Protein AF-A0A1V3H5I0-F1 (afdb_monomer_lite)

Secondary structure (DSSP, 8-state):
--TTTHHHHHHHHHS----HHHHHHHHT--HHHHHHHHHHHT------TTS-HHHHHHHHHHHHHHHHHHHHHHH-S-SSPPHHHHHHHHHHHHHTT----S---HHHHHHHHHHHHHHHHHHHHHHHHTT-SSS-HHHHHHHHHHHHHHHHHHSSSEEEEEEEEEETTTEEEEEEEEEETT-HHHHHHHHHTT-EETTT-

Sequence (201 aa):
MEATNAPFVANFINSDVETSGQRDWIKKMPAETYAKLFSVLLHYHDLEFWGNDVEAAKDNLNQVAAMTKLLEWIRGESQPVSDNAKKKFENVMQRVGEEIEMELPEEVKWQRYAENIDKILMFWEKAYDNLINEKLEEDFLRDKNKIIICLGALVKQWVPYKKMIYLPAYQEVVEYEVAHVNDNSKINDLKNKRFQKIIGG

Structure (mmCIF, N/CA/C/O backbone):
data_AF-A0A1V3H5I0-F1
#
_entry.id   AF-A0A1V3H5I0-F1
#
loop_
_atom_site.group_PDB
_atom_site.id
_atom_site.type_symbol
_atom_site.label_atom_id
_atom_site.label_alt_id
_atom_site.label_comp_id
_atom_site.label_asym_id
_atom_site.label_entity_id
_atom_site.label_seq_id
_atom_site.pdbx_PDB_ins_code
_atom_site.Cartn_x
_atom_site.Cartn_y
_atom_site.Cartn_z
_atom_site.occupancy
_atom_site.B_iso_or_equiv
_atom_site.auth_seq_id
_atom_site.auth_comp_id
_atom_site.auth_asym_id
_atom_site.auth_atom_id
_atom_site.pdbx_PDB_model_num
ATOM 1 N N . MET A 1 1 ? -6.681 -1.202 -23.086 1.00 42.84 1 MET A N 1
ATOM 2 C CA . MET A 1 1 ? -5.830 -0.003 -23.273 1.00 42.84 1 MET A CA 1
ATOM 3 C C . MET A 1 1 ? -4.961 0.289 -22.052 1.00 42.84 1 MET A C 1
ATOM 5 O O . MET A 1 1 ? -3.892 0.845 -22.244 1.00 42.84 1 MET A O 1
ATOM 9 N N . GLU A 1 2 ? -5.363 -0.080 -20.829 1.00 45.25 2 GLU A N 1
ATOM 10 C CA . GLU A 1 2 ? -4.598 0.244 -19.609 1.00 45.25 2 GLU A CA 1
ATOM 11 C C . GLU A 1 2 ? -3.360 -0.642 -19.380 1.00 45.25 2 GLU A C 1
ATOM 13 O O . GLU A 1 2 ? -2.307 -0.120 -19.021 1.00 45.25 2 GLU A O 1
ATOM 18 N N . ALA A 1 3 ? -3.429 -1.942 -19.703 1.00 49.91 3 ALA A N 1
ATOM 19 C CA . ALA A 1 3 ? -2.303 -2.879 -19.556 1.00 49.91 3 ALA A CA 1
ATOM 20 C C . ALA A 1 3 ? -1.045 -2.484 -20.360 1.00 49.91 3 ALA A C 1
ATOM 22 O O . ALA A 1 3 ? 0.079 -2.744 -19.935 1.00 49.91 3 ALA A O 1
ATOM 23 N N . THR A 1 4 ? -1.213 -1.804 -21.499 1.00 57.19 4 THR A N 1
ATOM 24 C CA . THR A 1 4 ? -0.099 -1.307 -22.319 1.00 57.19 4 THR A CA 1
ATOM 25 C C . THR A 1 4 ? 0.563 -0.053 -21.749 1.00 57.19 4 THR A C 1
ATOM 27 O O . THR A 1 4 ? 1.670 0.263 -22.163 1.00 57.19 4 THR A O 1
ATOM 30 N N . ASN A 1 5 ? -0.071 0.662 -20.811 1.00 73.81 5 ASN A N 1
ATOM 31 C CA . ASN A 1 5 ? 0.431 1.937 -20.286 1.00 73.81 5 ASN A CA 1
ATOM 32 C C . ASN A 1 5 ? 1.239 1.791 -18.990 1.00 73.81 5 ASN A C 1
ATOM 34 O O . ASN A 1 5 ? 2.031 2.679 -18.670 1.00 73.81 5 ASN A O 1
ATOM 38 N N . ALA A 1 6 ? 1.065 0.696 -18.249 1.00 79.69 6 ALA A N 1
ATOM 39 C CA . ALA A 1 6 ? 1.716 0.499 -16.957 1.00 79.69 6 ALA A CA 1
ATOM 40 C C . ALA A 1 6 ? 3.260 0.528 -17.023 1.00 79.69 6 ALA A C 1
ATOM 42 O O . ALA A 1 6 ? 3.852 1.266 -16.228 1.00 79.69 6 ALA A O 1
ATOM 43 N N . PRO A 1 7 ? 3.932 -0.108 -18.009 1.00 81.75 7 PRO A N 1
ATOM 44 C CA . PRO A 1 7 ? 5.384 0.016 -18.168 1.00 81.75 7 PRO A CA 1
ATOM 45 C C . PRO A 1 7 ? 5.834 1.449 -18.491 1.00 81.75 7 PRO A C 1
ATOM 47 O O . PRO A 1 7 ? 6.832 1.928 -17.954 1.00 81.75 7 PRO A O 1
ATOM 50 N N . PHE A 1 8 ? 5.078 2.187 -19.316 1.00 81.75 8 PHE A N 1
ATOM 51 C CA . PHE A 1 8 ? 5.386 3.588 -19.632 1.00 81.75 8 PHE A CA 1
ATOM 52 C C . PHE A 1 8 ? 5.267 4.496 -18.405 1.00 81.75 8 PHE A C 1
ATOM 54 O O . PHE A 1 8 ? 6.147 5.323 -18.165 1.00 81.75 8 PHE A O 1
ATOM 61 N N . VAL A 1 9 ? 4.209 4.330 -17.606 1.00 83.81 9 VAL A N 1
ATOM 62 C CA . VAL A 1 9 ? 4.012 5.087 -16.361 1.00 83.81 9 VAL A CA 1
ATOM 63 C C . VAL A 1 9 ? 5.093 4.739 -15.340 1.00 83.81 9 VAL A C 1
ATOM 65 O O . VAL A 1 9 ? 5.647 5.642 -14.710 1.00 83.81 9 VAL A O 1
ATOM 68 N N . ALA A 1 10 ? 5.446 3.458 -15.215 1.00 84.94 10 ALA A N 1
ATOM 69 C CA . ALA A 1 10 ? 6.528 3.017 -14.346 1.00 84.94 10 ALA A CA 1
ATOM 70 C C . ALA A 1 10 ? 7.865 3.652 -14.752 1.00 84.94 10 ALA A C 1
ATOM 72 O O . ALA A 1 10 ? 8.544 4.247 -13.917 1.00 84.94 10 ALA A O 1
ATOM 73 N N . ASN A 1 11 ? 8.206 3.615 -16.042 1.00 84.56 11 ASN A N 1
ATOM 74 C CA . ASN A 1 11 ? 9.411 4.248 -16.573 1.00 84.56 11 ASN A CA 1
ATOM 75 C C . ASN A 1 11 ? 9.412 5.767 -16.356 1.00 84.56 11 ASN A C 1
ATOM 77 O O . ASN A 1 11 ? 10.440 6.318 -15.973 1.00 84.56 11 ASN A O 1
ATOM 81 N N . PHE A 1 12 ? 8.271 6.444 -16.519 1.00 84.25 12 PHE A N 1
ATOM 82 C CA . PHE A 1 12 ? 8.146 7.875 -16.233 1.00 84.25 12 PHE A CA 1
ATOM 83 C C . PHE A 1 12 ? 8.426 8.196 -14.757 1.00 84.25 12 PHE A C 1
ATOM 85 O O . PHE A 1 12 ? 9.265 9.046 -14.463 1.00 84.25 12 PHE A O 1
ATOM 92 N N . ILE A 1 13 ? 7.789 7.485 -13.821 1.00 84.56 13 ILE A N 1
ATOM 93 C CA . ILE A 1 13 ? 7.998 7.671 -12.373 1.00 84.56 13 ILE A CA 1
ATOM 94 C C . ILE A 1 13 ? 9.442 7.336 -11.975 1.00 84.56 13 ILE A C 1
ATOM 96 O O . ILE A 1 13 ? 10.035 8.001 -11.118 1.00 84.56 13 ILE A O 1
ATOM 100 N N . ASN A 1 14 ? 10.014 6.300 -12.591 1.00 85.06 14 ASN A N 1
ATOM 101 C CA . ASN A 1 14 ? 11.354 5.833 -12.274 1.00 85.06 14 ASN A CA 1
ATOM 102 C C . ASN A 1 14 ? 12.455 6.691 -12.887 1.00 85.06 14 ASN A C 1
ATOM 104 O O . ASN A 1 14 ? 13.524 6.760 -12.281 1.00 85.06 14 ASN A O 1
ATOM 108 N N . SER A 1 15 ? 12.205 7.341 -14.023 1.00 79.44 15 SER A N 1
ATOM 109 C CA . SER A 1 15 ? 13.192 8.169 -14.705 1.00 79.44 15 SER A CA 1
ATOM 110 C C . SER A 1 15 ? 13.700 9.298 -13.803 1.00 79.44 15 SER A C 1
ATOM 112 O O . SER A 1 15 ? 12.933 10.007 -13.143 1.00 79.44 15 SER A O 1
ATOM 114 N N . ASP A 1 16 ? 15.020 9.471 -13.762 1.00 60.59 16 ASP A N 1
ATOM 115 C CA . ASP A 1 16 ? 15.659 10.609 -13.104 1.00 60.59 16 ASP A CA 1
ATOM 116 C C . ASP A 1 16 ? 15.579 11.839 -14.008 1.00 60.59 16 ASP A C 1
ATOM 118 O O . ASP A 1 16 ? 16.578 12.383 -14.471 1.00 60.59 16 ASP A O 1
ATOM 122 N N . VAL A 1 17 ? 14.355 12.300 -14.273 1.00 52.97 17 VAL A N 1
ATOM 123 C CA . VAL A 1 17 ? 14.161 13.649 -14.798 1.00 52.97 17 VAL A CA 1
ATOM 124 C C . VAL A 1 17 ? 14.464 14.610 -13.647 1.00 52.97 17 VAL A C 1
ATOM 126 O O . VAL A 1 17 ? 13.594 14.996 -12.867 1.00 52.97 17 VAL A O 1
ATOM 129 N N . GLU A 1 18 ? 15.744 14.961 -13.522 1.00 45.22 18 GLU A N 1
ATOM 130 C CA . GLU A 1 18 ? 16.345 15.904 -12.568 1.00 45.22 18 GLU A CA 1
ATOM 131 C C . GLU A 1 18 ? 15.805 17.345 -12.654 1.00 45.22 18 GLU A C 1
ATOM 133 O O . GLU A 1 18 ? 16.363 18.264 -12.058 1.00 45.22 18 GLU A O 1
ATOM 138 N N . THR A 1 19 ? 14.691 17.608 -13.337 1.00 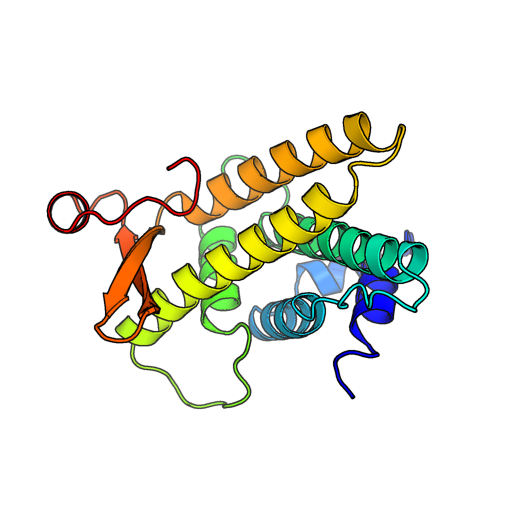46.00 19 THR A N 1
ATOM 139 C CA . THR A 1 19 ? 14.047 18.917 -13.217 1.00 46.00 19 THR A CA 1
ATOM 140 C C . THR A 1 19 ? 13.197 18.934 -11.953 1.00 46.00 19 THR A C 1
ATOM 142 O O . THR A 1 19 ? 12.063 18.457 -11.941 1.00 46.00 19 THR A O 1
ATOM 145 N N . SER A 1 20 ? 13.758 19.500 -10.884 1.00 55.69 20 SER A N 1
ATOM 146 C CA . SER A 1 20 ? 13.132 19.786 -9.581 1.00 55.69 20 SER A CA 1
ATOM 147 C C . SER A 1 20 ? 11.667 20.248 -9.667 1.00 55.69 20 SER A C 1
ATOM 149 O O . SER A 1 20 ? 10.837 19.832 -8.861 1.00 55.69 20 SER A O 1
ATOM 151 N N . GLY A 1 21 ? 11.312 21.010 -10.706 1.00 54.59 21 GLY A N 1
ATOM 152 C CA . GLY A 1 21 ? 9.942 21.454 -10.960 1.00 54.59 21 GLY A CA 1
ATOM 153 C C . GLY A 1 21 ? 8.938 20.329 -11.233 1.00 54.59 21 GLY A C 1
ATOM 154 O O . GLY A 1 21 ? 7.790 20.459 -10.821 1.00 54.59 21 GLY A O 1
ATOM 155 N N . GLN A 1 22 ? 9.346 19.219 -11.869 1.00 54.00 22 GLN A N 1
ATOM 156 C CA . GLN A 1 22 ? 8.467 18.086 -12.187 1.00 54.00 22 GLN A CA 1
ATOM 157 C C . GLN A 1 22 ? 8.279 17.096 -11.020 1.00 54.00 22 GLN A C 1
ATOM 159 O O . GLN A 1 22 ? 7.235 16.463 -10.915 1.00 54.00 22 GLN A O 1
ATOM 164 N N . ARG A 1 23 ? 9.232 16.971 -10.090 1.00 59.66 23 ARG A N 1
ATOM 165 C CA . ARG A 1 23 ? 9.021 16.139 -8.887 1.00 59.66 23 ARG A CA 1
ATOM 166 C C . ARG A 1 23 ? 8.133 16.832 -7.852 1.00 59.66 23 ARG A C 1
ATOM 168 O O . ARG A 1 23 ? 7.318 16.175 -7.203 1.00 59.66 23 ARG A O 1
ATOM 175 N N . ASP A 1 24 ? 8.245 18.152 -7.721 1.00 65.88 24 ASP A N 1
ATOM 176 C CA . ASP A 1 24 ? 7.542 18.895 -6.671 1.00 65.88 24 ASP A CA 1
ATOM 177 C C . ASP A 1 24 ? 6.023 18.951 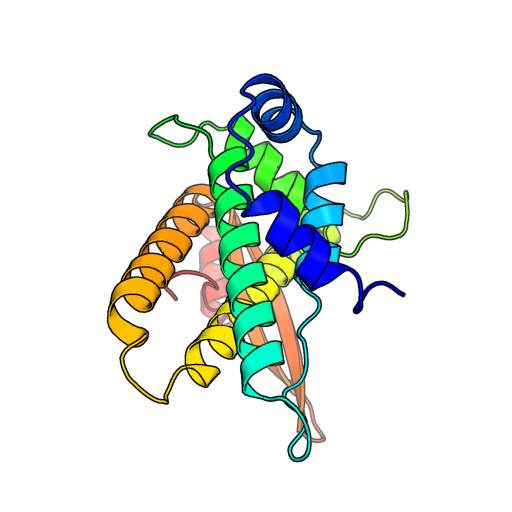-6.865 1.00 65.88 24 ASP A C 1
ATOM 179 O O . ASP A 1 24 ? 5.282 18.931 -5.877 1.00 65.88 24 ASP A O 1
ATOM 183 N N . TRP A 1 25 ? 5.529 18.985 -8.108 1.00 66.88 25 TRP A N 1
ATOM 184 C CA . TRP A 1 25 ? 4.082 18.935 -8.345 1.00 66.88 25 TRP A CA 1
ATOM 185 C C . TRP A 1 25 ? 3.510 17.533 -8.104 1.00 66.88 25 TRP A C 1
ATOM 187 O O . TRP A 1 25 ? 2.417 17.427 -7.550 1.00 66.88 25 TRP A O 1
ATOM 197 N N . ILE A 1 26 ? 4.258 16.464 -8.416 1.00 67.06 26 ILE A N 1
ATOM 198 C CA . ILE A 1 26 ? 3.819 15.081 -8.168 1.00 67.06 26 ILE A CA 1
ATOM 199 C C . ILE A 1 26 ? 3.695 14.820 -6.661 1.00 67.06 26 ILE A C 1
ATOM 201 O O . ILE A 1 26 ? 2.662 14.335 -6.197 1.00 67.06 26 ILE A O 1
ATOM 205 N N . LYS A 1 27 ? 4.677 15.241 -5.850 1.00 69.12 27 LYS A N 1
ATOM 206 C CA . LYS A 1 27 ? 4.588 15.169 -4.374 1.00 69.12 27 LYS A CA 1
ATOM 207 C C . LYS A 1 27 ? 3.327 15.870 -3.830 1.00 69.12 27 LYS A C 1
ATOM 209 O O . LYS A 1 27 ? 2.705 15.397 -2.874 1.00 69.12 27 LYS A O 1
ATOM 214 N N . LYS A 1 28 ? 2.901 16.960 -4.478 1.00 78.25 28 LYS A N 1
ATOM 215 C CA . LYS A 1 28 ? 1.719 17.766 -4.119 1.00 78.25 28 LYS A CA 1
ATOM 216 C C . LYS A 1 28 ? 0.406 17.290 -4.750 1.00 78.25 28 LYS A C 1
ATOM 218 O O . LYS A 1 28 ? -0.629 17.887 -4.469 1.00 78.25 28 LYS A O 1
ATOM 223 N N . MET A 1 29 ? 0.416 16.225 -5.555 1.00 82.88 29 MET A N 1
ATOM 224 C CA . MET A 1 29 ? -0.806 15.706 -6.170 1.00 82.88 29 MET A CA 1
ATOM 225 C C . MET A 1 29 ? -1.852 15.301 -5.123 1.00 82.88 29 MET A C 1
ATOM 227 O O . MET A 1 29 ? -1.484 14.815 -4.041 1.00 82.88 29 MET A O 1
ATOM 231 N N . PRO A 1 30 ? -3.144 15.450 -5.456 1.00 86.88 30 PRO A N 1
ATOM 232 C CA . PRO A 1 30 ? -4.234 14.994 -4.611 1.00 86.88 30 PRO A CA 1
ATOM 233 C C . PRO A 1 30 ? -4.303 13.455 -4.597 1.00 86.88 30 PRO A C 1
ATOM 235 O O . PRO A 1 30 ? -3.689 12.778 -5.428 1.00 86.88 30 PRO A O 1
ATOM 238 N N . ALA A 1 31 ? -5.010 12.887 -3.620 1.00 87.06 31 ALA A N 1
ATOM 239 C CA . ALA A 1 31 ? -5.053 11.438 -3.404 1.00 87.06 31 ALA A CA 1
ATOM 240 C C . ALA A 1 31 ? -5.663 10.681 -4.599 1.00 87.06 31 ALA A C 1
ATOM 242 O O . ALA A 1 31 ? -5.232 9.585 -4.932 1.00 87.06 31 ALA A O 1
ATOM 243 N N . GLU A 1 32 ? -6.607 11.300 -5.295 1.00 86.94 32 GLU A N 1
ATOM 244 C CA . GLU A 1 32 ? -7.267 10.795 -6.496 1.00 86.94 32 GLU A CA 1
ATOM 245 C C . GLU A 1 32 ? -6.253 10.514 -7.614 1.00 86.94 32 GLU A C 1
ATOM 247 O O . GLU A 1 32 ? -6.324 9.484 -8.282 1.00 86.94 32 GLU A O 1
ATOM 252 N N . THR A 1 33 ? -5.262 11.391 -7.799 1.00 87.44 33 THR A N 1
ATOM 253 C CA . THR A 1 33 ? -4.232 11.192 -8.827 1.00 87.44 33 THR A CA 1
ATOM 254 C C . THR A 1 33 ? -3.296 10.046 -8.460 1.00 87.44 33 THR A C 1
ATOM 256 O O . THR A 1 33 ? -2.989 9.215 -9.311 1.00 87.44 33 THR A O 1
ATOM 259 N N . TYR A 1 34 ? -2.889 9.950 -7.192 1.00 89.62 34 TYR A N 1
ATOM 260 C CA . TYR A 1 34 ? -2.114 8.802 -6.714 1.00 89.62 34 TYR A CA 1
ATOM 261 C C . TYR A 1 34 ? -2.895 7.495 -6.879 1.00 89.62 34 TYR A C 1
ATOM 263 O O . TYR A 1 34 ? -2.325 6.509 -7.334 1.00 89.62 34 TYR A O 1
ATOM 271 N N . ALA A 1 35 ? -4.194 7.489 -6.570 1.00 89.94 35 ALA A N 1
ATOM 272 C CA . ALA A 1 35 ? -5.034 6.305 -6.699 1.00 89.94 35 ALA A CA 1
ATOM 273 C C . ALA A 1 35 ? -5.113 5.817 -8.152 1.00 89.94 35 ALA A C 1
ATOM 275 O O . ALA A 1 35 ? -4.974 4.622 -8.409 1.00 89.94 35 ALA A O 1
ATOM 276 N N . LYS A 1 36 ? -5.236 6.738 -9.117 1.00 88.12 36 LYS A N 1
ATOM 277 C CA . LYS A 1 36 ? -5.174 6.414 -10.552 1.00 88.12 36 LYS A CA 1
ATOM 278 C C . LYS A 1 36 ? -3.820 5.830 -10.952 1.00 88.12 36 LYS A C 1
ATOM 280 O O . LYS A 1 36 ? -3.784 4.826 -11.653 1.00 88.12 36 LYS A O 1
ATOM 285 N N . LEU A 1 37 ? -2.714 6.404 -10.468 1.00 89.56 37 LEU A N 1
ATOM 286 C CA . LEU A 1 37 ? -1.375 5.865 -10.730 1.00 89.56 37 LEU A CA 1
ATOM 287 C C . LEU A 1 37 ? -1.217 4.445 -10.171 1.00 89.56 37 LEU A C 1
ATOM 289 O O . LEU A 1 37 ? -0.758 3.570 -10.895 1.00 89.56 37 LEU A O 1
ATOM 293 N N . PHE A 1 38 ? -1.649 4.188 -8.933 1.00 90.31 38 PHE A N 1
ATOM 294 C CA . PHE A 1 38 ? -1.647 2.834 -8.367 1.00 90.31 38 PHE A CA 1
ATOM 295 C C . PHE A 1 38 ? -2.543 1.873 -9.150 1.00 90.31 38 PHE A C 1
ATOM 297 O O . PHE A 1 38 ? -2.144 0.740 -9.380 1.00 90.31 38 PHE A O 1
ATOM 304 N N . SER A 1 39 ? -3.714 2.321 -9.606 1.00 89.50 39 SER A N 1
ATOM 305 C CA . SER A 1 39 ? -4.627 1.491 -10.408 1.00 89.50 39 SER A CA 1
ATOM 306 C C . SER A 1 39 ? -3.968 1.043 -11.713 1.00 89.50 39 SER A C 1
ATOM 308 O O . SER A 1 39 ? -4.040 -0.126 -12.077 1.00 89.50 39 SER A O 1
ATOM 310 N N . VAL A 1 40 ? -3.253 1.953 -12.381 1.00 87.50 40 VAL A N 1
ATOM 311 C CA . VAL A 1 40 ? -2.481 1.627 -13.585 1.00 87.50 40 VAL A CA 1
ATOM 312 C C . VAL A 1 40 ? -1.315 0.691 -13.254 1.00 87.50 40 VAL A C 1
ATOM 314 O O . VAL A 1 40 ? -1.151 -0.317 -13.926 1.00 87.50 40 VAL A O 1
ATOM 317 N N . LEU A 1 41 ? -0.538 0.977 -12.204 1.00 88.25 41 LEU A N 1
ATOM 318 C CA . LEU A 1 41 ? 0.644 0.187 -11.819 1.00 88.25 41 LEU A CA 1
ATOM 319 C C . LEU A 1 41 ? 0.327 -1.202 -11.238 1.00 88.25 41 LEU A C 1
ATOM 321 O O . LEU A 1 41 ? 1.230 -2.020 -11.120 1.00 88.25 41 LEU A O 1
ATOM 325 N N . LEU A 1 42 ? -0.922 -1.471 -10.849 1.00 86.94 42 LEU A N 1
ATOM 326 C CA . LEU A 1 42 ? -1.366 -2.784 -10.360 1.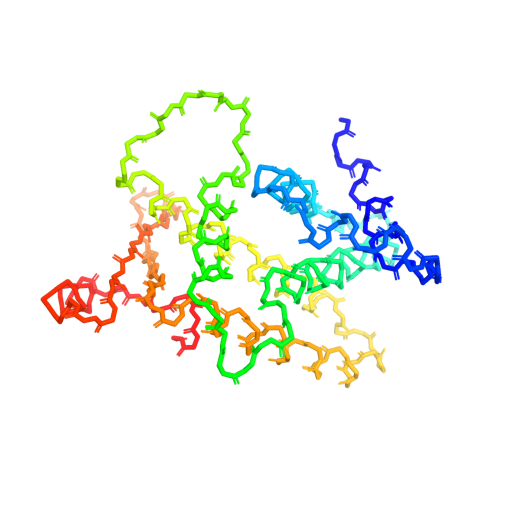00 86.94 42 LEU A CA 1
ATOM 327 C C . LEU A 1 42 ? -1.779 -3.746 -11.486 1.00 86.94 42 LEU A C 1
ATOM 329 O O . LEU A 1 42 ? -2.307 -4.825 -11.215 1.00 86.94 42 LEU A O 1
ATOM 333 N N . HIS A 1 43 ? -1.532 -3.388 -12.745 1.00 82.62 43 HIS A N 1
ATOM 334 C CA . HIS A 1 43 ? -1.744 -4.272 -13.885 1.00 82.62 43 HIS A CA 1
ATOM 335 C C . HIS A 1 43 ? -0.554 -5.213 -14.063 1.00 82.62 43 HIS A C 1
ATOM 337 O O . HIS A 1 43 ? 0.458 -4.844 -14.647 1.00 82.62 43 HIS A O 1
ATOM 343 N N . TYR A 1 44 ? -0.686 -6.440 -13.560 1.00 72.56 44 TYR A N 1
ATOM 344 C CA . TYR A 1 44 ? 0.367 -7.444 -13.673 1.00 72.56 44 TYR A CA 1
ATOM 345 C C . TYR A 1 44 ? 0.510 -7.933 -15.118 1.00 72.56 44 TYR A C 1
ATOM 347 O O . TYR A 1 44 ? -0.478 -8.346 -15.728 1.00 72.56 44 TYR A O 1
ATOM 355 N N . HIS A 1 45 ? 1.732 -7.937 -15.652 1.00 69.50 45 HIS A N 1
ATOM 356 C CA . HIS A 1 45 ? 2.022 -8.540 -16.954 1.00 69.50 45 HIS A CA 1
ATOM 357 C C . HIS A 1 45 ? 2.273 -10.027 -16.769 1.00 69.50 45 HIS A C 1
ATOM 359 O O . HIS A 1 45 ? 3.270 -10.418 -16.158 1.00 69.50 45 HIS A O 1
ATOM 365 N N . ASP A 1 46 ? 1.348 -10.849 -17.261 1.00 68.56 46 ASP A N 1
ATOM 366 C CA . ASP A 1 46 ? 1.483 -12.298 -17.188 1.00 68.56 46 ASP A CA 1
ATOM 367 C C . ASP A 1 46 ? 2.696 -12.778 -17.991 1.00 68.56 46 ASP A C 1
ATOM 369 O O . ASP A 1 46 ? 2.941 -12.353 -19.121 1.00 68.56 46 ASP A O 1
ATOM 373 N N . LEU A 1 47 ? 3.458 -13.675 -17.369 1.00 61.62 47 LEU A N 1
ATOM 374 C CA . LEU A 1 47 ? 4.566 -14.375 -18.002 1.00 61.62 47 LEU A CA 1
ATOM 375 C C . LEU A 1 47 ? 3.965 -15.546 -18.785 1.00 61.62 47 LEU A C 1
ATOM 377 O O . LEU A 1 47 ? 3.710 -16.618 -18.232 1.00 61.62 47 LEU A O 1
ATOM 381 N N . GLU A 1 48 ? 3.589 -15.306 -20.039 1.00 55.47 48 GLU A N 1
ATOM 382 C CA . GLU A 1 48 ? 3.094 -16.376 -20.900 1.00 55.47 48 GLU A CA 1
ATOM 383 C C . GLU A 1 48 ? 4.218 -17.374 -21.195 1.00 55.47 48 GLU A C 1
ATOM 385 O O . GLU A 1 48 ? 5.270 -16.992 -21.691 1.00 55.47 48 GLU A O 1
ATOM 390 N N . PHE A 1 49 ? 3.939 -18.671 -21.028 1.00 51.22 49 PHE A N 1
ATOM 391 C CA . PHE A 1 49 ? 4.855 -19.804 -21.267 1.00 51.22 49 PHE A CA 1
ATOM 392 C C . PHE A 1 49 ? 5.535 -19.834 -22.662 1.00 51.22 49 PHE A C 1
ATOM 394 O O . PHE A 1 49 ? 6.417 -20.654 -22.903 1.00 51.22 49 PHE A O 1
ATOM 401 N N . TRP A 1 50 ? 5.117 -18.974 -23.599 1.00 45.97 50 TRP A N 1
ATOM 402 C CA . TRP A 1 50 ? 5.631 -18.875 -24.970 1.00 45.97 50 TRP A CA 1
ATOM 403 C C . TRP A 1 50 ? 6.136 -17.461 -25.354 1.00 45.97 50 TRP A C 1
ATOM 405 O O . TRP A 1 50 ? 6.405 -17.227 -26.534 1.00 45.97 50 TRP A O 1
ATOM 415 N N . GLY A 1 51 ? 6.252 -16.520 -24.403 1.00 47.44 51 GLY A N 1
ATOM 416 C CA . GLY A 1 51 ? 6.560 -15.099 -24.641 1.00 47.44 51 GLY A CA 1
ATOM 417 C C . GLY A 1 51 ? 7.891 -14.594 -24.054 1.00 47.44 51 GLY A C 1
ATOM 418 O O . GLY A 1 51 ? 8.667 -15.345 -23.473 1.00 47.44 51 GLY A O 1
ATOM 419 N N . ASN A 1 52 ? 8.171 -13.292 -24.238 1.00 56.41 52 ASN A N 1
ATOM 420 C CA . ASN A 1 52 ? 9.337 -12.560 -23.705 1.00 56.41 52 ASN A CA 1
ATOM 421 C C . ASN A 1 52 ? 9.290 -12.456 -22.156 1.00 56.41 52 ASN A C 1
ATOM 423 O O . ASN A 1 52 ? 9.139 -11.367 -21.598 1.00 56.41 52 ASN A O 1
ATOM 427 N N . ASP A 1 53 ? 9.449 -13.576 -21.445 1.00 69.25 53 ASP A N 1
ATOM 428 C CA . ASP A 1 53 ? 9.366 -13.662 -19.974 1.00 69.25 53 ASP A CA 1
ATOM 429 C C . ASP A 1 53 ? 10.275 -12.654 -19.257 1.00 69.25 53 ASP A C 1
ATOM 431 O O . ASP A 1 53 ? 9.922 -12.084 -18.227 1.00 69.25 53 ASP A O 1
ATOM 435 N N . VAL A 1 54 ? 11.440 -12.375 -19.845 1.00 71.94 54 VAL A N 1
ATOM 436 C CA . VAL A 1 54 ? 12.427 -11.437 -19.296 1.00 71.94 54 VAL A CA 1
ATOM 437 C C . VAL A 1 54 ? 11.936 -9.986 -19.346 1.00 71.94 54 VAL A C 1
ATOM 439 O O . VAL A 1 54 ? 12.202 -9.214 -18.425 1.00 71.94 54 VAL A O 1
ATOM 442 N N . GLU A 1 55 ? 11.229 -9.592 -20.407 1.00 74.38 55 GLU A N 1
ATOM 443 C CA . GLU A 1 55 ? 10.738 -8.219 -20.580 1.00 74.38 55 GLU A CA 1
ATOM 444 C C . GLU A 1 55 ? 9.549 -7.952 -19.655 1.00 74.38 55 GLU A C 1
ATOM 446 O O . GLU A 1 55 ? 9.561 -6.973 -18.913 1.00 74.38 55 GLU A O 1
ATOM 451 N N . ALA A 1 56 ? 8.594 -8.884 -19.595 1.00 77.56 56 ALA A N 1
ATOM 452 C CA . ALA A 1 56 ? 7.455 -8.798 -18.686 1.00 77.56 56 ALA A CA 1
ATOM 453 C C . ALA A 1 56 ? 7.886 -8.844 -17.206 1.00 77.56 56 ALA A C 1
ATOM 455 O O . ALA A 1 56 ? 7.394 -8.061 -16.391 1.00 77.56 56 ALA A O 1
ATOM 456 N N . ALA A 1 57 ? 8.865 -9.684 -16.844 1.00 77.88 57 ALA A N 1
ATOM 457 C CA . ALA A 1 57 ? 9.433 -9.692 -15.494 1.00 77.88 57 ALA A CA 1
ATOM 458 C C . ALA A 1 57 ? 10.099 -8.349 -15.148 1.00 77.88 57 ALA A C 1
ATOM 460 O O . ALA A 1 57 ? 9.869 -7.795 -14.071 1.00 77.88 57 ALA A O 1
ATOM 461 N N . LYS A 1 58 ? 10.877 -7.780 -16.077 1.00 80.12 58 LYS A N 1
ATOM 462 C CA . LYS A 1 58 ? 11.504 -6.465 -15.902 1.00 80.12 58 LYS A CA 1
ATOM 463 C C . LYS A 1 58 ? 10.468 -5.348 -15.760 1.00 80.12 58 LYS A C 1
ATOM 465 O O . LYS A 1 58 ? 10.638 -4.470 -14.914 1.00 80.12 58 LYS A O 1
ATOM 470 N N . ASP A 1 59 ? 9.391 -5.388 -16.534 1.00 83.94 59 ASP A N 1
ATOM 471 C CA . ASP A 1 59 ? 8.302 -4.417 -16.451 1.00 83.94 59 ASP A CA 1
ATOM 472 C C . ASP A 1 59 ? 7.548 -4.506 -15.124 1.00 83.94 59 ASP A C 1
ATOM 474 O O . ASP A 1 59 ? 7.276 -3.474 -14.506 1.00 83.94 59 ASP A O 1
ATOM 478 N N . ASN A 1 60 ? 7.270 -5.714 -14.629 1.00 85.19 60 ASN A N 1
ATOM 479 C CA . ASN A 1 60 ? 6.677 -5.914 -13.305 1.00 85.19 60 ASN A CA 1
ATOM 480 C C . ASN A 1 60 ? 7.583 -5.341 -12.197 1.00 85.19 60 ASN A C 1
ATOM 482 O O . ASN A 1 60 ? 7.107 -4.645 -11.299 1.00 85.19 60 ASN A O 1
ATOM 486 N N . LEU A 1 61 ? 8.902 -5.534 -12.281 1.00 84.88 61 LEU A N 1
ATOM 487 C CA . LEU A 1 61 ? 9.854 -4.962 -11.318 1.00 84.88 61 LEU A CA 1
ATOM 488 C C . LEU A 1 61 ? 9.954 -3.437 -11.404 1.00 84.88 61 LEU A C 1
ATOM 490 O O . LEU A 1 61 ? 10.021 -2.758 -10.378 1.00 84.88 61 LEU A O 1
ATOM 494 N N . ASN A 1 62 ? 9.908 -2.877 -12.611 1.00 85.12 62 ASN A N 1
ATOM 495 C CA . ASN A 1 62 ? 9.831 -1.431 -12.795 1.00 85.12 62 ASN A CA 1
ATOM 496 C C . ASN A 1 62 ? 8.554 -0.862 -12.160 1.00 85.12 62 ASN A C 1
ATOM 498 O O . ASN A 1 62 ? 8.605 0.199 -11.532 1.00 85.12 62 ASN A O 1
ATOM 502 N N . GLN A 1 63 ? 7.424 -1.567 -12.262 1.00 89.25 63 GLN A N 1
ATOM 503 C CA . GLN A 1 63 ? 6.180 -1.182 -11.591 1.00 89.25 63 GLN A CA 1
ATOM 504 C C . GLN A 1 63 ? 6.319 -1.227 -10.064 1.00 89.25 63 GLN A C 1
ATOM 506 O O . GLN A 1 63 ? 5.899 -0.281 -9.396 1.00 89.25 63 GLN A O 1
ATOM 511 N N . VAL A 1 64 ? 6.989 -2.244 -9.504 1.00 88.69 64 VAL A N 1
ATOM 512 C CA . VAL A 1 64 ? 7.331 -2.299 -8.067 1.00 88.69 64 VAL A CA 1
ATOM 513 C C . VAL A 1 64 ? 8.156 -1.084 -7.639 1.00 88.69 64 VAL A C 1
ATOM 515 O O . VAL A 1 64 ? 7.809 -0.408 -6.664 1.00 88.69 64 VAL A O 1
ATOM 518 N N . ALA A 1 65 ? 9.207 -0.749 -8.388 1.00 86.06 65 ALA A N 1
ATOM 519 C CA . ALA A 1 65 ? 10.041 0.417 -8.103 1.00 86.06 65 ALA A CA 1
ATOM 520 C C . ALA A 1 65 ? 9.238 1.731 -8.173 1.00 86.06 65 ALA A C 1
ATOM 522 O O . ALA A 1 65 ? 9.367 2.589 -7.295 1.00 86.06 65 ALA A O 1
ATOM 523 N N . ALA A 1 66 ? 8.339 1.865 -9.150 1.00 88.50 66 ALA A N 1
ATOM 524 C CA . ALA A 1 66 ? 7.493 3.045 -9.295 1.00 88.50 66 ALA A CA 1
ATOM 525 C C . ALA A 1 66 ? 6.493 3.178 -8.136 1.00 88.50 66 ALA A C 1
ATOM 527 O O . ALA A 1 66 ? 6.391 4.247 -7.531 1.00 88.50 66 ALA A O 1
ATOM 528 N N . MET A 1 67 ? 5.808 2.090 -7.768 1.00 90.56 67 MET A N 1
ATOM 529 C CA . MET A 1 67 ? 4.923 2.051 -6.598 1.00 90.56 67 MET A CA 1
ATOM 530 C C . MET A 1 67 ? 5.670 2.427 -5.313 1.00 90.56 67 MET A C 1
ATOM 532 O O . MET A 1 67 ? 5.150 3.178 -4.488 1.00 90.56 67 MET A O 1
ATOM 536 N N . THR A 1 68 ? 6.914 1.972 -5.169 1.00 87.25 68 THR A N 1
ATOM 537 C CA . THR A 1 68 ? 7.779 2.323 -4.034 1.00 87.25 68 THR A CA 1
ATOM 538 C C . THR A 1 68 ? 8.037 3.824 -3.970 1.00 87.25 68 THR A C 1
ATOM 540 O O . THR A 1 68 ? 7.815 4.436 -2.924 1.00 87.25 68 THR A O 1
ATOM 543 N N . LYS A 1 69 ? 8.418 4.444 -5.095 1.00 86.81 69 LYS A N 1
ATOM 544 C CA . LYS A 1 69 ? 8.612 5.901 -5.184 1.00 86.81 69 LYS A CA 1
ATOM 545 C C . LYS A 1 69 ? 7.332 6.668 -4.834 1.00 86.81 69 LYS A C 1
ATOM 547 O O . LYS A 1 69 ? 7.400 7.661 -4.109 1.00 86.81 69 LYS A O 1
ATOM 552 N N . LEU A 1 70 ? 6.160 6.198 -5.276 1.00 89.12 70 LEU A N 1
ATOM 553 C CA . LEU A 1 70 ? 4.874 6.808 -4.907 1.00 89.12 70 LEU A CA 1
ATOM 554 C C . LEU A 1 70 ? 4.623 6.752 -3.394 1.00 89.12 70 LEU A C 1
ATOM 556 O O . LEU A 1 70 ? 4.219 7.757 -2.807 1.00 89.12 70 LEU A O 1
ATOM 560 N N . LEU A 1 71 ? 4.884 5.610 -2.751 1.00 89.31 71 LEU A N 1
ATOM 561 C CA . LEU A 1 71 ? 4.744 5.468 -1.298 1.00 89.31 71 LEU A CA 1
ATOM 562 C C . LEU A 1 71 ? 5.717 6.373 -0.542 1.00 89.31 71 LEU A C 1
ATOM 564 O O . LEU A 1 71 ? 5.328 6.995 0.445 1.00 89.31 71 LEU A O 1
ATOM 568 N N . GLU A 1 72 ? 6.957 6.500 -1.013 1.00 86.94 72 GLU A N 1
ATOM 569 C CA . GLU A 1 72 ? 7.939 7.424 -0.441 1.00 86.94 72 GLU A CA 1
ATOM 570 C C . GLU A 1 72 ? 7.496 8.887 -0.569 1.00 86.94 72 GLU A C 1
ATOM 572 O O . GLU A 1 72 ? 7.634 9.659 0.383 1.00 86.94 72 GLU A O 1
ATOM 577 N N . TRP A 1 73 ? 6.904 9.273 -1.702 1.00 87.75 73 TRP A N 1
ATOM 578 C CA . TRP A 1 73 ? 6.352 10.617 -1.891 1.00 87.75 73 TRP A CA 1
ATOM 579 C C . TRP A 1 73 ? 5.141 10.890 -1.003 1.00 87.75 73 TRP A C 1
ATOM 581 O O . TRP A 1 73 ? 5.037 11.988 -0.456 1.00 87.75 73 TRP A O 1
ATOM 591 N N . ILE A 1 74 ? 4.249 9.911 -0.818 1.00 88.94 74 ILE A N 1
ATOM 592 C CA . ILE A 1 74 ? 3.111 10.037 0.102 1.00 88.94 74 ILE A CA 1
ATOM 593 C C . ILE A 1 74 ? 3.603 10.150 1.547 1.00 88.94 74 ILE A C 1
ATOM 595 O O . ILE A 1 74 ? 3.139 11.022 2.281 1.00 88.94 74 ILE A O 1
ATOM 599 N N . ARG A 1 75 ? 4.558 9.299 1.946 1.00 86.94 75 ARG A N 1
ATOM 600 C CA . ARG A 1 75 ? 5.180 9.319 3.278 1.00 86.94 75 ARG A CA 1
ATOM 601 C C . ARG A 1 75 ? 5.847 10.662 3.567 1.00 86.94 75 ARG A C 1
ATOM 603 O O . ARG A 1 75 ? 5.777 11.159 4.693 1.00 86.94 75 ARG A O 1
ATOM 610 N N . GLY A 1 76 ? 6.494 11.230 2.554 1.00 83.88 76 GLY A N 1
ATOM 611 C CA . GLY A 1 76 ? 7.340 12.403 2.685 1.00 83.88 76 GLY A CA 1
ATOM 612 C C . GLY A 1 76 ? 8.627 12.114 3.463 1.00 83.88 76 GLY A C 1
ATOM 613 O O . GLY A 1 76 ? 8.994 10.970 3.753 1.00 83.88 76 GLY A O 1
ATOM 614 N N . GLU A 1 77 ? 9.324 13.193 3.806 1.00 79.44 77 GLU A N 1
ATOM 615 C CA . GLU A 1 77 ? 10.644 13.165 4.455 1.00 79.44 77 GLU A CA 1
ATOM 616 C C . GLU A 1 77 ? 10.553 13.164 5.993 1.00 79.44 77 GLU A C 1
ATOM 618 O O . GLU A 1 77 ? 11.560 13.045 6.685 1.00 79.44 77 GLU A O 1
ATOM 623 N N . SER A 1 78 ? 9.342 13.270 6.547 1.00 71.50 78 SER A N 1
ATOM 624 C CA . SER A 1 78 ? 9.123 13.354 7.991 1.00 71.50 78 SER A CA 1
ATOM 625 C C . SER A 1 78 ? 9.296 11.995 8.679 1.00 71.50 78 SER A C 1
ATOM 627 O O . SER A 1 78 ? 8.708 10.992 8.266 1.00 71.50 78 SER A O 1
ATOM 629 N N . GLN A 1 79 ? 10.077 11.979 9.763 1.00 79.19 79 GLN A N 1
ATOM 630 C CA . GLN A 1 79 ? 10.164 10.864 10.706 1.00 79.19 79 GLN A CA 1
ATOM 631 C C . GLN A 1 79 ? 9.902 11.377 12.136 1.00 79.19 79 GLN A C 1
ATOM 633 O O . GLN A 1 79 ? 10.678 12.201 12.620 1.00 79.19 79 GLN A O 1
ATOM 638 N N . PRO A 1 80 ? 8.837 10.919 12.832 1.00 83.75 80 PRO A N 1
ATOM 639 C CA . PRO A 1 80 ? 7.842 9.930 12.400 1.00 83.75 80 PRO A CA 1
ATOM 640 C C . PRO A 1 80 ? 6.939 10.443 11.264 1.00 83.75 80 PRO A C 1
ATOM 642 O O . PRO A 1 80 ? 6.798 11.645 11.071 1.00 83.75 80 PRO A O 1
ATOM 645 N N . VAL A 1 81 ? 6.303 9.524 10.527 1.00 87.62 81 VAL A N 1
ATOM 646 C CA . VAL A 1 81 ? 5.386 9.871 9.427 1.00 87.62 81 VAL A CA 1
ATOM 647 C C . VAL A 1 81 ? 4.235 10.737 9.946 1.00 87.62 81 VAL A C 1
ATOM 649 O O . VAL A 1 81 ? 3.554 10.358 10.904 1.00 87.62 81 VAL A O 1
ATOM 652 N N . SER A 1 82 ? 4.016 11.884 9.299 1.00 89.75 82 SER A N 1
ATOM 653 C CA . SER A 1 82 ? 2.969 12.841 9.675 1.00 89.75 82 SER A CA 1
ATOM 654 C C . SER A 1 82 ? 1.557 12.262 9.530 1.00 89.75 82 SER A C 1
ATOM 656 O O . SER A 1 82 ? 1.301 11.441 8.649 1.00 89.75 82 SER A O 1
ATOM 658 N N . ASP A 1 83 ? 0.611 12.738 10.339 1.00 89.19 83 ASP A N 1
ATOM 659 C CA . ASP A 1 83 ? -0.790 12.303 10.238 1.00 89.19 83 ASP A CA 1
ATOM 660 C C . ASP A 1 83 ? -1.431 12.709 8.902 1.00 89.19 83 ASP A C 1
ATOM 662 O O . ASP A 1 83 ? -2.226 11.957 8.348 1.00 89.19 83 ASP A O 1
ATOM 666 N N . ASN A 1 84 ? -1.012 13.834 8.310 1.00 89.69 84 ASN A N 1
ATOM 667 C CA . ASN A 1 84 ? -1.445 14.226 6.965 1.00 89.69 84 ASN A CA 1
ATOM 668 C C . ASN A 1 84 ? -0.997 13.220 5.895 1.00 89.69 84 ASN A C 1
ATOM 670 O O . ASN A 1 84 ? -1.764 12.917 4.984 1.00 89.69 84 ASN A O 1
ATOM 674 N N . ALA A 1 85 ? 0.226 12.692 6.002 1.00 90.19 85 ALA A N 1
ATOM 675 C CA . ALA A 1 85 ? 0.734 11.668 5.089 1.00 90.19 85 ALA A CA 1
ATOM 676 C C . ALA A 1 85 ? -0.039 10.348 5.233 1.00 90.19 85 ALA A C 1
ATOM 678 O O . ALA A 1 85 ? -0.412 9.752 4.225 1.00 90.19 85 ALA A O 1
ATOM 679 N N . LYS A 1 86 ? -0.348 9.930 6.469 1.00 92.31 86 LYS A N 1
ATOM 680 C CA . LYS A 1 86 ? -1.181 8.742 6.733 1.00 92.31 86 LYS A CA 1
ATOM 681 C C . LYS A 1 86 ? -2.592 8.914 6.176 1.00 92.31 86 LYS A C 1
ATOM 683 O O . LYS A 1 86 ? -3.045 8.076 5.410 1.00 92.31 86 LYS A O 1
ATOM 688 N N . LYS A 1 87 ? -3.230 10.058 6.435 1.00 91.88 87 LYS A N 1
ATOM 689 C CA . LYS A 1 87 ? -4.571 10.368 5.925 1.00 91.88 87 LYS A CA 1
ATOM 690 C C . LYS A 1 87 ? -4.611 10.451 4.397 1.00 91.88 87 LYS A C 1
ATOM 692 O O . LYS A 1 87 ? -5.560 9.999 3.764 1.00 91.88 87 LYS A O 1
ATOM 697 N N . LYS A 1 88 ? -3.559 11.001 3.778 1.00 91.50 88 LYS A N 1
ATOM 698 C CA . LYS A 1 88 ? -3.398 10.975 2.318 1.00 91.50 88 LYS A CA 1
ATOM 699 C C . LYS A 1 88 ? -3.301 9.536 1.821 1.00 91.50 88 LYS A C 1
ATOM 701 O O . LYS A 1 88 ? -4.012 9.191 0.889 1.00 91.50 88 LYS A O 1
ATOM 706 N N . PHE A 1 89 ? -2.461 8.712 2.441 1.00 93.62 89 PHE A N 1
ATOM 707 C CA . PHE A 1 89 ? -2.316 7.300 2.095 1.00 93.62 89 PHE A CA 1
ATOM 708 C C . PHE A 1 89 ? -3.632 6.521 2.224 1.00 93.62 89 PHE A C 1
ATOM 710 O O . PHE A 1 89 ? -4.001 5.815 1.291 1.00 93.62 89 PHE A O 1
ATOM 717 N N . GLU A 1 90 ? -4.364 6.701 3.325 1.00 94.19 90 GLU A N 1
ATOM 718 C CA . GLU A 1 90 ? -5.699 6.127 3.536 1.00 94.19 90 GLU A CA 1
ATOM 719 C C . GLU A 1 90 ? -6.631 6.478 2.375 1.00 94.19 90 GLU A C 1
ATOM 721 O O . GLU A 1 90 ? -7.130 5.581 1.697 1.00 94.19 90 GLU A O 1
ATOM 726 N N . ASN A 1 91 ? -6.767 7.769 2.061 1.00 91.88 91 ASN A N 1
ATOM 727 C CA . ASN A 1 91 ? -7.607 8.233 0.957 1.00 91.88 91 ASN A CA 1
ATOM 728 C C . ASN A 1 91 ? -7.166 7.683 -0.407 1.00 91.88 91 ASN A C 1
ATOM 730 O O . ASN A 1 91 ? -8.010 7.447 -1.266 1.00 91.88 91 ASN A O 1
ATOM 734 N N . VAL A 1 92 ? -5.859 7.508 -0.638 1.00 92.88 92 VAL A N 1
ATOM 735 C CA . VAL A 1 92 ? -5.358 6.883 -1.871 1.00 92.88 92 VAL A CA 1
ATOM 736 C C . VAL A 1 92 ? -5.841 5.440 -1.937 1.00 92.88 92 VAL A C 1
ATOM 738 O O . VAL A 1 92 ? -6.504 5.073 -2.901 1.00 92.88 92 VAL A O 1
ATOM 741 N N . MET A 1 93 ? -5.551 4.638 -0.911 1.00 94.50 93 MET A N 1
ATOM 742 C CA . MET A 1 93 ? -5.849 3.203 -0.904 1.00 94.50 93 MET A CA 1
ATOM 743 C C . MET A 1 93 ? -7.349 2.906 -0.919 1.00 94.50 93 MET A C 1
ATOM 745 O O . MET A 1 93 ? -7.755 1.912 -1.506 1.00 94.50 93 MET A O 1
ATOM 749 N N . GLN A 1 94 ? -8.191 3.777 -0.362 1.00 92.00 94 GLN A N 1
ATOM 750 C CA . GLN A 1 94 ? -9.651 3.647 -0.454 1.00 92.00 94 GLN A CA 1
ATOM 751 C C . GLN A 1 94 ? -10.186 3.821 -1.891 1.00 92.00 94 GLN A C 1
ATOM 753 O O . GLN A 1 94 ? -11.256 3.304 -2.203 1.00 92.00 94 GLN A O 1
ATOM 758 N N . ARG A 1 95 ? -9.440 4.517 -2.763 1.00 89.69 95 ARG A N 1
ATOM 759 C CA . ARG A 1 95 ? -9.856 4.921 -4.121 1.00 89.69 95 ARG A CA 1
ATOM 760 C C . ARG A 1 95 ? -9.154 4.164 -5.250 1.00 89.69 95 ARG A C 1
ATOM 762 O O . ARG A 1 95 ? -9.465 4.375 -6.420 1.00 89.69 95 ARG A O 1
ATOM 769 N N . VAL A 1 96 ? -8.168 3.317 -4.946 1.00 89.06 96 VAL A N 1
ATOM 770 C CA . VAL A 1 96 ? -7.496 2.512 -5.981 1.00 89.06 96 VAL A CA 1
ATOM 771 C C . VAL A 1 96 ? -8.517 1.563 -6.630 1.00 89.06 96 VAL A C 1
ATOM 773 O O . VAL A 1 96 ? -9.277 0.876 -5.942 1.00 89.06 96 VAL A O 1
ATOM 776 N N . GLY A 1 97 ? -8.542 1.549 -7.966 1.00 79.31 97 GLY A N 1
ATOM 777 C CA . GLY A 1 97 ? -9.487 0.792 -8.789 1.00 79.31 97 GLY A CA 1
ATOM 778 C C . GLY A 1 97 ? -10.896 1.390 -8.834 1.00 79.31 97 GLY A C 1
ATOM 779 O O . GLY A 1 97 ? -11.854 0.681 -9.127 1.00 79.31 97 GLY A O 1
ATOM 780 N N . GLU A 1 98 ? -11.075 2.652 -8.446 1.00 75.62 98 GLU A N 1
ATOM 781 C CA . GLU A 1 98 ? -12.373 3.323 -8.480 1.00 75.62 98 GLU A CA 1
ATOM 782 C C . GLU A 1 98 ? -12.563 4.081 -9.803 1.00 75.62 98 GLU A C 1
ATOM 784 O O . GLU A 1 98 ? -11.900 5.082 -10.064 1.00 75.62 98 GLU A O 1
ATOM 789 N N . GLU A 1 99 ? -13.479 3.595 -10.645 1.00 62.75 99 GLU A N 1
ATOM 790 C CA . GLU A 1 99 ? -13.910 4.292 -11.869 1.00 62.75 99 GLU A CA 1
ATOM 791 C C . GLU A 1 99 ? -15.038 5.306 -11.607 1.00 62.75 99 GLU A C 1
ATOM 793 O O . GLU A 1 99 ? -15.345 6.133 -12.463 1.00 62.75 99 GLU A O 1
ATOM 798 N N . ILE A 1 100 ? -15.677 5.247 -10.432 1.00 51.16 100 ILE A N 1
ATOM 799 C CA . ILE A 1 100 ? -16.986 5.859 -10.182 1.00 51.16 100 ILE A CA 1
ATOM 800 C C . ILE A 1 100 ? -16.882 6.943 -9.103 1.00 51.16 100 ILE A C 1
ATOM 802 O O . ILE A 1 100 ? -16.474 6.671 -7.981 1.00 51.16 100 ILE A O 1
ATOM 806 N N . GLU A 1 101 ? -17.337 8.159 -9.414 1.00 55.25 101 GLU A N 1
ATOM 807 C CA . GLU A 1 101 ? -17.385 9.326 -8.511 1.00 55.25 101 GLU A CA 1
ATOM 808 C C . GLU A 1 101 ? -18.479 9.247 -7.415 1.00 55.25 101 GLU A C 1
ATOM 810 O O . GLU A 1 101 ? -18.939 10.274 -6.919 1.00 55.25 101 GLU A O 1
ATOM 815 N N . MET A 1 102 ? -18.949 8.054 -7.038 1.00 58.59 102 MET A N 1
ATOM 816 C CA . MET A 1 102 ? -19.974 7.911 -5.996 1.00 58.59 102 MET A CA 1
ATOM 817 C C . MET A 1 102 ? -19.330 7.727 -4.620 1.00 58.59 102 MET A C 1
ATOM 819 O O . MET A 1 102 ? -18.429 6.910 -4.454 1.00 58.59 102 MET A O 1
ATOM 823 N N . GLU A 1 103 ? -19.816 8.460 -3.613 1.00 71.06 103 GLU A N 1
ATOM 824 C CA . GLU A 1 103 ? -19.366 8.280 -2.231 1.00 71.06 103 GLU A CA 1
ATOM 825 C C . GLU A 1 103 ? -19.721 6.873 -1.730 1.00 71.06 103 GLU A C 1
ATOM 827 O O . GLU A 1 103 ? -20.884 6.552 -1.485 1.00 71.06 103 GLU A O 1
ATOM 832 N N . LEU A 1 104 ? -18.703 6.024 -1.572 1.00 76.69 104 LEU A N 1
ATOM 833 C CA . LEU A 1 104 ? -18.866 4.700 -0.980 1.00 76.69 104 LEU A CA 1
ATOM 834 C C . LEU A 1 104 ? -19.245 4.784 0.511 1.00 76.69 104 LEU A C 1
ATOM 836 O O . LEU A 1 104 ? -18.788 5.702 1.207 1.00 76.69 104 LEU A O 1
ATOM 840 N N . PRO A 1 105 ? -19.997 3.794 1.035 1.00 86.62 105 PRO A N 1
ATOM 841 C CA . PRO A 1 105 ? -20.161 3.615 2.474 1.00 86.62 105 PRO A CA 1
ATOM 842 C C . PRO A 1 105 ? -18.804 3.487 3.175 1.00 86.62 105 PRO A C 1
ATOM 844 O O . PRO A 1 105 ? -17.849 2.946 2.611 1.00 86.62 105 PRO A O 1
ATOM 847 N N . GLU A 1 106 ? -18.718 3.966 4.414 1.00 85.88 106 GLU A N 1
ATOM 848 C CA . GLU A 1 106 ? -17.460 4.020 5.168 1.00 85.88 106 GLU A CA 1
ATOM 849 C C . GLU A 1 106 ? -16.849 2.627 5.371 1.00 85.88 106 GLU A C 1
ATOM 851 O O . GLU A 1 106 ? -15.644 2.437 5.210 1.00 85.88 106 GLU A O 1
ATOM 856 N N . GLU A 1 107 ? -17.682 1.621 5.634 1.00 85.19 107 GLU A N 1
ATOM 857 C CA . GLU A 1 107 ? -17.252 0.233 5.796 1.00 85.19 107 GLU A CA 1
ATOM 858 C C . GLU A 1 107 ? -16.598 -0.305 4.515 1.00 85.19 107 GLU A C 1
ATOM 860 O O . GLU A 1 107 ? -15.554 -0.957 4.567 1.00 85.19 107 GLU A O 1
ATOM 865 N N . VAL A 1 108 ? -17.168 0.031 3.354 1.00 87.44 108 VAL A N 1
ATOM 866 C CA . VAL A 1 108 ? -16.644 -0.391 2.048 1.00 87.44 108 VAL A CA 1
ATOM 867 C C . VAL A 1 108 ? -15.308 0.291 1.765 1.00 87.44 108 VAL A C 1
ATOM 869 O O . VAL A 1 108 ? -14.393 -0.355 1.258 1.00 87.44 108 VAL A O 1
ATOM 872 N N . LYS A 1 109 ? -15.141 1.566 2.140 1.00 90.19 109 LYS A N 1
ATOM 873 C CA . LYS A 1 109 ? -13.850 2.261 2.005 1.00 90.19 109 LYS A CA 1
ATOM 874 C C . LYS A 1 109 ? -12.754 1.543 2.786 1.00 90.19 109 LYS A C 1
ATOM 876 O O . LYS A 1 109 ? -11.689 1.277 2.232 1.00 90.19 109 LYS A O 1
ATOM 881 N N . TRP A 1 110 ? -13.005 1.180 4.043 1.00 92.81 110 TRP A N 1
ATOM 882 C CA . TRP A 1 110 ? -12.016 0.468 4.860 1.00 92.81 110 TRP A CA 1
ATOM 883 C C . TRP A 1 110 ? -11.728 -0.946 4.352 1.00 92.81 110 TRP A C 1
ATOM 885 O O . TRP A 1 110 ? -10.573 -1.375 4.372 1.00 92.81 110 TRP A O 1
ATOM 895 N N . GLN A 1 111 ? -12.729 -1.639 3.812 1.00 91.25 111 GLN A N 1
ATOM 896 C CA . GLN A 1 111 ? -12.504 -2.913 3.136 1.00 91.25 111 GLN A CA 1
ATOM 897 C C . GLN A 1 111 ? -11.580 -2.744 1.918 1.00 91.25 111 GLN A C 1
ATOM 899 O O . GLN A 1 111 ? -10.583 -3.457 1.809 1.00 91.25 111 GLN A O 1
ATOM 904 N N . ARG A 1 112 ? -11.846 -1.753 1.053 1.00 91.38 112 ARG A N 1
ATOM 905 C CA . ARG A 1 112 ? -11.000 -1.442 -0.116 1.00 91.38 112 ARG A CA 1
ATOM 906 C C . ARG A 1 112 ? -9.591 -1.027 0.283 1.00 91.38 112 ARG A C 1
ATOM 908 O O . ARG A 1 112 ? -8.635 -1.421 -0.372 1.00 91.38 112 ARG A O 1
ATOM 915 N N . TYR A 1 113 ? -9.449 -0.262 1.364 1.00 94.56 113 TYR A N 1
ATOM 916 C CA . TYR A 1 113 ? -8.147 0.094 1.923 1.00 94.56 113 TYR A CA 1
ATOM 917 C C . TYR A 1 113 ? -7.306 -1.156 2.211 1.00 94.56 113 TYR A C 1
ATOM 919 O O . TYR A 1 113 ? -6.170 -1.247 1.749 1.00 94.56 113 TYR A O 1
ATOM 927 N N . ALA A 1 114 ? -7.866 -2.131 2.933 1.00 94.50 114 ALA A N 1
ATOM 928 C CA . ALA A 1 114 ? -7.166 -3.372 3.255 1.00 94.50 114 ALA A CA 1
ATOM 929 C C . ALA A 1 114 ? -6.914 -4.236 2.010 1.00 94.50 114 ALA A C 1
ATOM 931 O O . ALA A 1 114 ? -5.798 -4.717 1.823 1.00 94.50 114 ALA A O 1
ATOM 932 N N . GLU A 1 115 ? -7.909 -4.373 1.134 1.00 94.44 115 GLU A N 1
ATOM 933 C CA . GLU A 1 115 ? -7.797 -5.126 -0.118 1.00 94.44 115 GLU A CA 1
ATOM 934 C C . GLU A 1 115 ? -6.701 -4.568 -1.036 1.00 94.44 115 GLU A C 1
ATOM 936 O O . GLU A 1 115 ? -5.877 -5.316 -1.554 1.00 94.44 115 GLU A O 1
ATOM 941 N N . ASN A 1 116 ? -6.653 -3.250 -1.233 1.00 93.75 116 ASN A N 1
ATOM 942 C CA . ASN A 1 116 ? -5.684 -2.621 -2.126 1.00 93.75 116 ASN A CA 1
ATOM 943 C C . ASN A 1 116 ? -4.257 -2.692 -1.568 1.00 93.75 116 ASN A C 1
ATOM 945 O O . ASN A 1 116 ? -3.307 -2.839 -2.337 1.00 93.75 116 ASN A O 1
ATOM 949 N N . ILE A 1 117 ? -4.097 -2.668 -0.242 1.00 94.56 117 ILE A N 1
ATOM 950 C CA . ILE A 1 117 ? -2.807 -2.943 0.403 1.00 94.56 117 ILE A CA 1
ATOM 951 C C . ILE A 1 117 ? -2.375 -4.393 0.158 1.00 94.56 117 ILE A C 1
ATOM 953 O O . ILE A 1 117 ? -1.211 -4.624 -0.170 1.00 94.56 117 ILE A O 1
ATOM 957 N N . ASP A 1 118 ? -3.291 -5.358 0.275 1.00 93.69 118 ASP A N 1
ATOM 958 C CA . ASP A 1 118 ? -2.979 -6.766 0.010 1.00 93.69 118 ASP A CA 1
ATOM 959 C C . ASP A 1 118 ? -2.615 -6.996 -1.463 1.00 93.69 118 ASP A C 1
ATOM 961 O O . ASP A 1 118 ? -1.600 -7.622 -1.750 1.00 93.69 118 ASP A O 1
ATOM 965 N N . LYS A 1 119 ? -3.352 -6.392 -2.406 1.00 91.75 119 LYS A N 1
ATOM 966 C CA . LYS A 1 119 ? -3.041 -6.445 -3.848 1.00 91.75 119 LYS A CA 1
ATOM 967 C C . LYS A 1 119 ? -1.641 -5.935 -4.168 1.00 91.75 119 LYS A C 1
ATOM 969 O O . LYS A 1 119 ? -0.941 -6.551 -4.967 1.00 91.75 119 LYS A O 1
ATOM 974 N N . ILE A 1 120 ? -1.225 -4.830 -3.548 1.00 91.56 120 ILE A N 1
ATOM 975 C CA . ILE A 1 120 ? 0.131 -4.293 -3.707 1.00 91.56 120 ILE A CA 1
ATOM 976 C C . ILE A 1 120 ? 1.172 -5.316 -3.232 1.00 91.56 120 ILE A C 1
ATOM 978 O O . ILE A 1 120 ? 2.139 -5.582 -3.944 1.00 91.56 120 ILE A O 1
ATOM 982 N N . LEU A 1 121 ? 0.966 -5.920 -2.059 1.00 90.69 121 LEU A N 1
ATOM 983 C CA . LEU A 1 121 ? 1.889 -6.913 -1.506 1.00 90.69 121 LEU A CA 1
ATOM 984 C C . LEU A 1 121 ? 1.944 -8.187 -2.354 1.00 90.69 121 LEU A C 1
ATOM 986 O O . LEU A 1 121 ? 3.039 -8.664 -2.638 1.00 90.69 121 LEU A O 1
ATOM 990 N N . MET A 1 122 ? 0.793 -8.686 -2.810 1.00 89.81 122 MET A N 1
ATOM 991 C CA . MET A 1 122 ? 0.701 -9.839 -3.709 1.00 89.81 122 MET A CA 1
ATOM 992 C C . MET A 1 122 ? 1.388 -9.570 -5.049 1.00 89.81 122 MET A C 1
ATOM 994 O O . MET A 1 122 ? 2.099 -10.432 -5.560 1.00 89.81 122 MET A O 1
ATOM 998 N N . PHE A 1 123 ? 1.212 -8.371 -5.618 1.00 89.56 123 PHE A N 1
ATOM 999 C CA . PHE A 1 123 ? 1.903 -7.976 -6.844 1.00 89.56 123 PHE A CA 1
ATOM 1000 C C . PHE A 1 123 ? 3.415 -8.011 -6.637 1.00 89.56 123 PHE A C 1
ATOM 1002 O O . PHE A 1 123 ? 4.142 -8.574 -7.454 1.00 89.56 123 PHE A O 1
ATOM 1009 N N . TRP A 1 124 ? 3.895 -7.406 -5.548 1.00 87.81 124 TRP A N 1
ATOM 1010 C CA . TRP A 1 124 ? 5.318 -7.384 -5.234 1.00 87.81 124 TRP A CA 1
ATOM 1011 C C . TRP A 1 124 ? 5.868 -8.790 -5.036 1.00 87.81 124 TRP A C 1
ATOM 1013 O O . TRP A 1 124 ? 6.886 -9.114 -5.633 1.00 87.81 124 TRP A O 1
ATOM 1023 N N . GLU A 1 125 ? 5.193 -9.634 -4.256 1.00 86.12 125 GLU A N 1
ATOM 1024 C CA . GLU A 1 125 ? 5.573 -11.035 -4.062 1.00 86.12 125 GLU A CA 1
ATOM 1025 C C . GLU A 1 125 ? 5.674 -11.776 -5.399 1.00 86.12 125 GLU A C 1
ATOM 1027 O O . GLU A 1 125 ? 6.746 -12.279 -5.722 1.00 86.12 125 GLU A O 1
ATOM 1032 N N . LYS A 1 126 ? 4.640 -11.703 -6.247 1.00 84.81 126 LYS A N 1
ATOM 1033 C CA . LYS A 1 126 ? 4.646 -12.323 -7.582 1.00 84.81 126 LYS A CA 1
ATOM 1034 C C . LYS A 1 126 ? 5.758 -11.768 -8.483 1.00 84.81 126 LYS A C 1
ATOM 1036 O O . LYS A 1 126 ? 6.325 -12.500 -9.286 1.00 84.81 126 LYS A O 1
ATOM 1041 N N . ALA A 1 127 ? 6.072 -10.475 -8.397 1.00 82.81 127 ALA A N 1
ATOM 1042 C CA . ALA A 1 127 ? 7.168 -9.877 -9.161 1.00 82.81 127 ALA A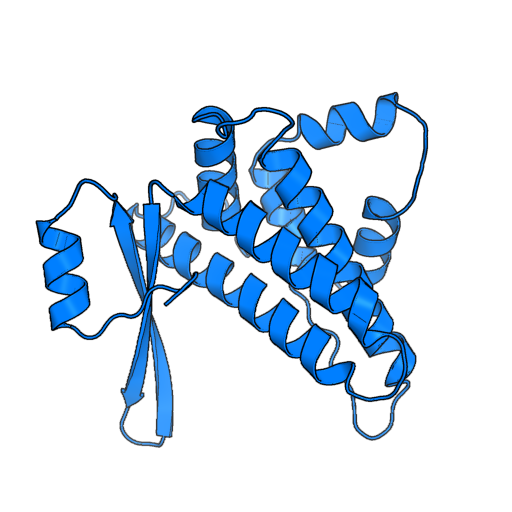 CA 1
ATOM 1043 C C . ALA A 1 127 ? 8.547 -10.350 -8.665 1.00 82.81 127 ALA A C 1
ATOM 1045 O O . ALA A 1 127 ? 9.444 -10.559 -9.479 1.00 82.81 127 ALA A O 1
ATOM 1046 N N . TYR A 1 128 ? 8.710 -10.540 -7.352 1.00 77.94 128 TYR A N 1
ATOM 1047 C CA . TYR A 1 128 ? 9.955 -11.011 -6.743 1.00 77.94 128 TYR A CA 1
ATOM 1048 C C . TYR A 1 128 ? 10.171 -12.519 -6.900 1.00 77.94 128 TYR A C 1
ATOM 1050 O O . TYR A 1 128 ? 11.295 -12.931 -7.156 1.00 77.94 128 TYR A O 1
ATOM 1058 N N . ASP A 1 129 ? 9.136 -13.347 -6.794 1.00 76.88 129 ASP A N 1
ATOM 1059 C CA . ASP A 1 129 ? 9.272 -14.804 -6.945 1.00 76.88 129 ASP A CA 1
ATOM 1060 C C . ASP A 1 129 ? 9.703 -15.193 -8.367 1.00 76.88 129 ASP A C 1
ATOM 1062 O O . ASP A 1 129 ? 10.380 -16.197 -8.582 1.00 76.88 129 ASP A O 1
ATOM 1066 N N . ASN A 1 130 ? 9.404 -14.341 -9.347 1.00 71.25 130 ASN A N 1
ATOM 1067 C CA . ASN A 1 130 ? 9.841 -14.522 -10.728 1.00 71.25 130 ASN A CA 1
ATOM 1068 C C . ASN A 1 130 ? 11.313 -14.132 -10.975 1.00 71.25 130 ASN A C 1
ATOM 1070 O O . ASN A 1 130 ? 11.804 -14.299 -12.089 1.00 71.25 130 ASN A O 1
ATOM 1074 N N . LEU A 1 131 ? 12.036 -13.651 -9.954 1.00 66.62 131 LEU A N 1
ATOM 1075 C CA . LEU A 1 131 ? 13.471 -13.334 -10.014 1.00 66.62 131 LEU A CA 1
ATOM 1076 C C . LEU A 1 131 ? 14.400 -14.504 -9.652 1.00 66.62 131 LEU A C 1
ATOM 1078 O O . LEU A 1 131 ? 15.612 -14.303 -9.644 1.00 66.62 131 LEU A O 1
ATOM 1082 N N . ILE A 1 132 ? 13.886 -15.716 -9.399 1.00 56.06 132 ILE A N 1
ATOM 1083 C CA . ILE A 1 132 ? 14.664 -16.896 -8.940 1.00 56.06 132 ILE A CA 1
ATOM 1084 C C . ILE A 1 132 ? 15.688 -17.421 -9.995 1.00 56.06 132 ILE A C 1
ATOM 1086 O O . ILE A 1 132 ? 16.228 -18.517 -9.881 1.00 56.06 132 ILE A O 1
ATOM 1090 N N . ASN A 1 133 ? 16.049 -16.630 -11.013 1.00 52.81 133 ASN A N 1
ATOM 1091 C CA . ASN A 1 133 ? 17.198 -16.884 -11.884 1.00 52.81 133 ASN A CA 1
ATOM 1092 C C . ASN A 1 133 ? 18.221 -15.726 -11.852 1.00 52.81 133 ASN A C 1
ATOM 1094 O O . ASN A 1 133 ? 18.060 -14.701 -12.504 1.00 52.81 133 ASN A O 1
ATOM 1098 N N . GLU A 1 134 ? 19.302 -15.984 -11.107 1.00 51.69 134 GLU A N 1
ATOM 1099 C CA . GLU A 1 134 ? 20.642 -15.370 -11.082 1.00 51.69 134 GLU A CA 1
ATOM 1100 C C . GLU A 1 134 ? 20.819 -13.864 -10.754 1.00 51.69 134 GLU A C 1
ATOM 1102 O O . GLU A 1 134 ? 20.456 -12.953 -11.494 1.00 51.69 134 GLU A O 1
ATOM 1107 N N . LYS A 1 135 ? 21.596 -13.625 -9.679 1.00 50.62 135 LYS A N 1
ATOM 1108 C CA . LYS A 1 135 ? 22.431 -12.436 -9.375 1.00 50.62 135 LYS A CA 1
ATOM 1109 C C . LYS A 1 135 ? 21.732 -11.089 -9.131 1.00 50.62 135 LYS A C 1
ATOM 1111 O O . LYS A 1 135 ? 22.363 -10.191 -8.582 1.00 50.62 135 LYS A O 1
ATOM 1116 N N . LEU A 1 136 ? 20.451 -10.962 -9.466 1.00 54.78 136 LEU A N 1
ATOM 1117 C CA . LEU A 1 136 ? 19.595 -9.806 -9.166 1.00 54.78 136 LEU A CA 1
ATOM 1118 C C . LEU A 1 136 ? 19.004 -9.840 -7.742 1.00 54.78 136 LEU A C 1
ATOM 1120 O O . LEU A 1 136 ? 18.337 -8.901 -7.338 1.00 54.78 136 LEU A O 1
ATOM 1124 N N . GLU A 1 137 ? 19.235 -10.885 -6.947 1.00 58.03 137 GLU A N 1
ATOM 1125 C CA . GLU A 1 137 ? 18.512 -11.077 -5.680 1.00 58.03 137 GLU A CA 1
ATOM 1126 C C . GLU A 1 137 ? 18.887 -10.080 -4.566 1.00 58.03 137 GLU A C 1
ATOM 1128 O O . GLU A 1 137 ? 18.002 -9.596 -3.863 1.00 58.03 137 GLU A O 1
ATOM 1133 N N . GLU A 1 138 ? 20.166 -9.734 -4.377 1.00 61.41 138 GLU A N 1
ATOM 1134 C CA . GLU A 1 138 ? 20.598 -9.006 -3.167 1.00 61.41 138 GLU A CA 1
ATOM 1135 C C . GLU A 1 138 ? 20.120 -7.543 -3.109 1.00 61.41 138 GLU A C 1
ATOM 1137 O O . GLU A 1 138 ? 19.570 -7.108 -2.090 1.00 61.41 138 GLU A O 1
ATOM 1142 N N . ASP A 1 139 ? 20.282 -6.777 -4.194 1.00 61.09 139 ASP A N 1
ATOM 1143 C CA . ASP A 1 139 ? 19.809 -5.385 -4.247 1.00 61.09 139 ASP A CA 1
ATOM 1144 C C . ASP A 1 139 ? 18.274 -5.313 -4.175 1.00 61.09 139 ASP A C 1
ATOM 1146 O O . ASP A 1 139 ? 17.720 -4.441 -3.498 1.00 61.09 139 ASP A O 1
ATOM 1150 N N . PHE A 1 140 ? 17.585 -6.285 -4.777 1.00 63.00 140 PHE A N 1
ATOM 1151 C CA . PHE A 1 140 ? 16.124 -6.338 -4.819 1.00 63.00 140 PHE A CA 1
ATOM 1152 C C . PHE A 1 140 ? 15.504 -6.797 -3.491 1.00 63.00 140 PHE A C 1
ATOM 1154 O O . PHE A 1 140 ? 14.486 -6.243 -3.072 1.00 63.00 140 PHE A O 1
ATOM 1161 N N . LEU A 1 141 ? 16.133 -7.730 -2.766 1.00 65.50 141 LEU A N 1
ATOM 1162 C CA . LEU A 1 141 ? 15.721 -8.114 -1.409 1.00 65.50 141 LEU A CA 1
ATOM 1163 C C . LEU A 1 141 ? 15.864 -6.949 -0.423 1.00 65.50 141 LEU A C 1
ATOM 1165 O O . LEU A 1 141 ? 15.001 -6.742 0.439 1.00 65.50 141 LEU A O 1
ATOM 1169 N N . ARG A 1 142 ? 16.931 -6.148 -0.554 1.00 65.50 142 ARG A N 1
ATOM 1170 C CA . ARG A 1 142 ? 17.096 -4.927 0.248 1.00 65.50 142 ARG A CA 1
ATOM 1171 C C . ARG A 1 142 ? 15.956 -3.943 -0.011 1.00 65.50 142 ARG A C 1
ATOM 1173 O O . ARG A 1 142 ? 15.468 -3.317 0.933 1.00 65.50 142 ARG A O 1
ATOM 1180 N N . ASP A 1 143 ? 15.517 -3.825 -1.257 1.00 67.19 143 ASP A N 1
ATOM 1181 C CA . ASP A 1 143 ? 14.427 -2.931 -1.628 1.00 67.19 143 ASP A CA 1
ATOM 1182 C C . ASP A 1 143 ? 13.058 -3.465 -1.173 1.00 67.19 143 ASP A C 1
ATOM 1184 O O . ASP A 1 143 ? 12.288 -2.690 -0.603 1.00 67.19 143 ASP A O 1
ATOM 1188 N N . LYS A 1 144 ? 12.810 -4.784 -1.221 1.00 72.31 144 LYS A N 1
ATOM 1189 C CA . LYS A 1 144 ? 11.613 -5.422 -0.625 1.00 72.31 144 LYS A CA 1
ATOM 1190 C C . LYS A 1 144 ? 11.433 -5.047 0.852 1.00 72.31 144 LYS A C 1
ATOM 1192 O O . LYS A 1 144 ? 10.348 -4.651 1.277 1.00 72.31 144 LYS A O 1
ATOM 1197 N N . ASN A 1 145 ? 12.504 -5.106 1.644 1.00 76.00 145 ASN A N 1
ATOM 1198 C CA . ASN A 1 145 ? 12.440 -4.759 3.067 1.00 76.00 145 ASN A CA 1
ATOM 1199 C C . ASN A 1 145 ? 12.164 -3.270 3.307 1.00 76.00 145 ASN A C 1
ATOM 1201 O O . ASN A 1 145 ? 11.353 -2.927 4.170 1.00 76.00 145 ASN A O 1
ATOM 1205 N N . LYS A 1 146 ? 12.797 -2.371 2.540 1.00 73.75 146 LYS A N 1
ATOM 1206 C CA . LYS A 1 146 ? 12.516 -0.927 2.630 1.00 73.75 146 LYS A CA 1
ATOM 1207 C C . LYS A 1 146 ? 11.047 -0.637 2.358 1.00 73.75 146 LYS A C 1
ATOM 1209 O O . LYS A 1 146 ? 10.439 0.155 3.070 1.00 73.75 146 LYS A O 1
ATOM 1214 N N . ILE A 1 147 ? 10.482 -1.304 1.361 1.00 74.75 147 ILE A N 1
ATOM 1215 C CA . ILE A 1 147 ? 9.091 -1.148 0.963 1.00 74.75 147 ILE A CA 1
ATOM 1216 C C . ILE A 1 147 ? 8.141 -1.567 2.091 1.00 74.75 147 ILE A C 1
ATOM 1218 O O . ILE A 1 147 ? 7.258 -0.792 2.465 1.00 74.75 147 ILE A O 1
ATOM 1222 N N . ILE A 1 148 ? 8.353 -2.747 2.684 1.00 82.38 148 ILE A N 1
ATOM 1223 C CA . ILE A 1 148 ? 7.545 -3.232 3.814 1.00 82.38 148 ILE A CA 1
ATOM 1224 C C . ILE A 1 148 ? 7.639 -2.263 4.999 1.00 82.38 148 ILE A C 1
ATOM 1226 O O . ILE A 1 148 ? 6.629 -1.971 5.638 1.00 82.38 148 ILE A O 1
ATOM 1230 N N . ILE A 1 149 ? 8.823 -1.707 5.271 1.00 82.62 149 ILE A N 1
ATOM 1231 C CA . ILE A 1 149 ? 9.015 -0.698 6.322 1.00 82.62 149 ILE A CA 1
ATOM 1232 C C . ILE A 1 149 ? 8.244 0.591 5.997 1.00 82.62 149 ILE A C 1
ATOM 1234 O O . ILE A 1 149 ? 7.552 1.128 6.866 1.00 82.62 149 ILE A O 1
ATOM 1238 N N . CYS A 1 150 ? 8.336 1.090 4.759 1.00 79.25 150 CYS A N 1
ATOM 1239 C CA . CYS A 1 150 ? 7.617 2.281 4.303 1.00 79.25 150 CYS A CA 1
ATOM 1240 C C . CYS A 1 150 ? 6.103 2.112 4.453 1.00 79.25 150 CYS A C 1
ATOM 1242 O O . CYS A 1 150 ? 5.441 2.973 5.034 1.00 79.25 150 CYS A O 1
ATOM 1244 N N . LEU A 1 151 ? 5.572 0.990 3.970 1.00 85.75 151 LEU A N 1
ATOM 1245 C CA . LEU A 1 151 ? 4.153 0.672 4.038 1.00 85.75 151 LEU A CA 1
ATOM 1246 C C . LEU A 1 151 ? 3.704 0.455 5.491 1.00 85.75 151 LEU A C 1
ATOM 1248 O O . LEU A 1 151 ? 2.709 1.031 5.921 1.00 85.75 151 LEU A O 1
ATOM 1252 N N . GLY A 1 152 ? 4.498 -0.268 6.286 1.00 86.75 152 GLY A N 1
ATOM 1253 C CA . GLY A 1 152 ? 4.282 -0.485 7.718 1.00 86.75 152 GLY A CA 1
ATOM 1254 C C . GLY A 1 152 ? 4.174 0.814 8.521 1.00 86.75 152 GLY A C 1
ATOM 1255 O O . GLY A 1 152 ? 3.353 0.923 9.432 1.00 86.75 152 GLY A O 1
ATOM 1256 N N . ALA A 1 153 ? 4.963 1.831 8.167 1.00 86.56 153 ALA A N 1
ATOM 1257 C CA . ALA A 1 153 ? 4.889 3.144 8.799 1.00 86.56 153 ALA A CA 1
ATOM 1258 C C . ALA A 1 153 ? 3.596 3.907 8.451 1.00 86.56 153 ALA A C 1
ATOM 1260 O O . ALA A 1 153 ? 3.091 4.656 9.293 1.00 86.56 153 ALA A O 1
ATOM 1261 N N . LEU A 1 154 ? 3.056 3.705 7.244 1.00 87.81 154 LEU A N 1
ATOM 1262 C CA . LEU A 1 154 ? 1.817 4.328 6.768 1.00 87.81 154 LEU A CA 1
ATOM 1263 C C . LEU A 1 154 ? 0.562 3.655 7.346 1.00 87.81 154 LEU A C 1
ATOM 1265 O O . LEU A 1 154 ? -0.388 4.351 7.688 1.00 87.81 154 LEU A O 1
ATOM 1269 N N . VAL A 1 155 ? 0.582 2.333 7.546 1.00 90.88 155 VAL A N 1
ATOM 1270 C CA . VAL A 1 155 ? -0.554 1.562 8.102 1.00 90.88 155 VAL A CA 1
ATOM 1271 C C . VAL A 1 155 ? -0.568 1.485 9.633 1.00 90.88 155 VAL A C 1
ATOM 1273 O O . VAL A 1 155 ? -1.355 0.758 10.233 1.00 90.88 155 VAL A O 1
ATOM 1276 N N . LYS A 1 156 ? 0.347 2.189 10.310 1.00 87.69 156 LYS A N 1
ATOM 1277 C CA . LYS A 1 156 ? 0.581 1.987 11.747 1.00 87.69 156 LYS A CA 1
ATOM 1278 C C . LYS A 1 156 ? -0.629 2.334 12.621 1.00 87.69 156 LYS A C 1
ATOM 1280 O O . LYS A 1 156 ? -0.714 1.810 13.722 1.00 87.69 156 LYS A O 1
ATOM 1285 N N . GLN A 1 157 ? -1.514 3.232 12.186 1.00 91.56 157 GLN A N 1
ATOM 1286 C CA . GLN A 1 157 ? -2.713 3.623 12.945 1.00 91.56 157 GLN A CA 1
ATOM 1287 C C . GLN A 1 157 ? -3.923 2.751 12.607 1.00 91.56 157 GLN A C 1
ATOM 1289 O O . GLN A 1 157 ? -4.592 2.270 13.520 1.00 91.56 157 GLN A O 1
ATOM 1294 N N . TRP A 1 158 ? -4.162 2.514 11.319 1.00 93.06 158 TRP A N 1
ATOM 1295 C CA . TRP A 1 158 ? -5.243 1.679 10.805 1.00 93.06 158 TRP A CA 1
ATOM 1296 C C . TRP A 1 158 ? -4.655 0.400 10.227 1.00 93.06 158 TRP A C 1
ATOM 1298 O O . TRP A 1 158 ? -4.142 0.380 9.113 1.00 93.06 158 TRP A O 1
ATOM 1308 N N . VAL A 1 159 ? -4.687 -0.664 11.024 1.00 94.44 159 VAL A N 1
ATOM 1309 C CA . VAL A 1 159 ? -4.020 -1.922 10.696 1.00 94.44 159 VAL A CA 1
ATOM 1310 C C . VAL A 1 159 ? -4.953 -2.772 9.829 1.00 94.44 159 VAL A C 1
ATOM 1312 O O . VAL A 1 159 ? -6.050 -3.097 10.293 1.00 94.44 159 VAL A O 1
ATOM 1315 N N . PRO A 1 160 ? -4.538 -3.148 8.605 1.00 96.06 160 PRO A N 1
ATOM 1316 C CA . PRO A 1 160 ? -5.330 -3.994 7.724 1.00 96.06 160 PRO A CA 1
ATOM 1317 C C . PRO A 1 160 ? -5.167 -5.478 8.078 1.00 96.06 160 PRO A C 1
ATOM 1319 O O . PRO A 1 160 ? -4.072 -5.957 8.399 1.00 96.06 160 PRO A O 1
ATOM 1322 N N . TYR A 1 161 ? -6.273 -6.208 7.996 1.00 96.12 161 TYR A N 1
ATOM 1323 C CA . TYR A 1 161 ? -6.365 -7.634 8.258 1.00 96.12 161 TYR A CA 1
ATOM 1324 C C . TYR A 1 161 ? -7.050 -8.357 7.101 1.00 96.12 161 TYR A C 1
ATOM 1326 O O . TYR A 1 161 ? -7.934 -7.800 6.449 1.00 96.12 161 TYR A O 1
ATOM 1334 N N . LYS A 1 162 ? -6.687 -9.625 6.901 1.00 95.81 162 LYS A N 1
ATOM 1335 C CA . LYS A 1 162 ? -7.345 -10.519 5.952 1.00 95.81 162 LYS A CA 1
ATOM 1336 C C . LYS A 1 162 ? -7.664 -11.878 6.554 1.00 95.81 162 LYS A C 1
ATOM 1338 O O . LYS A 1 162 ? -7.019 -12.320 7.509 1.00 95.81 162 LYS A O 1
ATOM 1343 N N . LYS A 1 163 ? -8.649 -12.552 5.974 1.00 94.94 163 LYS A N 1
ATOM 1344 C CA . LYS A 1 163 ? -9.006 -13.932 6.292 1.00 94.94 163 LYS A CA 1
ATOM 1345 C C . LYS A 1 163 ? -9.385 -14.668 5.016 1.00 94.94 163 LYS A C 1
ATOM 1347 O O . LYS A 1 163 ? -10.314 -14.269 4.325 1.00 94.94 163 LYS A O 1
ATOM 1352 N N . MET A 1 164 ? -8.694 -15.769 4.749 1.00 91.56 164 MET A N 1
ATOM 1353 C CA . MET A 1 164 ? -9.045 -16.683 3.664 1.00 91.56 164 MET A CA 1
ATOM 1354 C C . MET A 1 164 ? -10.147 -17.636 4.131 1.00 91.56 164 MET A C 1
ATOM 1356 O O . MET A 1 164 ? -10.038 -18.269 5.188 1.00 91.56 164 MET A O 1
ATOM 1360 N N . ILE A 1 165 ? -11.217 -17.727 3.350 1.00 90.31 165 ILE A N 1
ATOM 1361 C CA . ILE A 1 165 ? -12.357 -18.609 3.571 1.00 90.31 165 ILE A CA 1
ATOM 1362 C C . ILE A 1 165 ? -12.487 -19.527 2.366 1.00 90.31 165 ILE A C 1
ATOM 1364 O O . ILE A 1 165 ? -12.587 -19.078 1.229 1.00 90.31 165 ILE A O 1
ATOM 1368 N N . TYR A 1 166 ? -12.537 -20.826 2.639 1.00 87.75 166 TYR A N 1
ATOM 1369 C CA . TYR A 1 166 ? -12.789 -21.843 1.630 1.00 87.75 166 TYR A CA 1
ATOM 1370 C C . TYR A 1 166 ? -14.274 -22.181 1.641 1.00 87.75 166 TYR A C 1
ATOM 1372 O O . TYR A 1 166 ? -14.773 -22.808 2.580 1.00 87.75 166 TYR A O 1
ATOM 1380 N N . LEU A 1 167 ? -14.986 -21.729 0.613 1.00 85.56 167 LEU A N 1
ATOM 1381 C CA . LEU A 1 167 ? -16.382 -22.087 0.409 1.00 85.56 167 LEU A CA 1
ATOM 1382 C C . LEU A 1 167 ? -16.490 -23.499 -0.196 1.00 85.56 167 LEU A C 1
ATOM 1384 O O . LEU A 1 167 ? -15.539 -24.003 -0.808 1.00 85.56 167 LEU A O 1
ATOM 1388 N N . PRO A 1 168 ? -17.654 -24.160 -0.056 1.00 83.12 168 PRO A N 1
ATOM 1389 C CA . PRO A 1 168 ? -17.950 -25.367 -0.820 1.00 83.12 168 PRO A CA 1
ATOM 1390 C C . PRO A 1 168 ? -17.704 -25.129 -2.321 1.00 83.12 168 PRO A C 1
ATOM 1392 O O . PRO A 1 168 ? -18.020 -24.055 -2.823 1.00 83.12 168 PRO A O 1
ATOM 1395 N N . ALA A 1 169 ? -17.163 -26.131 -3.023 1.00 80.62 169 ALA A N 1
ATOM 1396 C CA . ALA A 1 169 ? -16.699 -26.063 -4.421 1.00 80.62 169 ALA A CA 1
ATOM 1397 C C . ALA A 1 169 ? -15.328 -25.392 -4.672 1.00 80.62 169 ALA A C 1
ATOM 1399 O O . ALA A 1 169 ? -15.064 -24.956 -5.787 1.00 80.62 169 ALA A O 1
ATOM 1400 N N . TYR A 1 170 ? -14.429 -25.381 -3.677 1.00 69.75 170 TYR A N 1
ATOM 1401 C CA . TYR A 1 170 ? -13.043 -24.885 -3.808 1.00 69.75 170 TYR A CA 1
ATOM 1402 C C . TYR A 1 170 ? -12.931 -23.401 -4.178 1.00 69.75 170 TYR A C 1
ATOM 1404 O O . TYR A 1 170 ? -11.885 -22.954 -4.643 1.00 69.75 170 TYR A O 1
ATOM 1412 N N . GLN A 1 171 ? -13.991 -22.625 -3.956 1.00 79.06 171 GLN A N 1
ATOM 1413 C CA . GLN A 1 171 ? -13.930 -21.188 -4.149 1.00 79.06 171 GLN A CA 1
ATOM 1414 C C . GLN A 1 171 ? -13.262 -20.549 -2.930 1.00 79.06 171 GLN A C 1
ATOM 1416 O O . GLN A 1 171 ? -13.775 -20.621 -1.810 1.00 79.06 171 GLN A O 1
ATOM 1421 N N . GLU A 1 172 ? -12.105 -19.939 -3.160 1.00 85.25 172 GLU A N 1
ATOM 1422 C CA . GLU A 1 172 ? -11.416 -19.125 -2.168 1.00 85.25 172 GLU A CA 1
ATOM 1423 C C . GLU A 1 172 ? -12.014 -17.716 -2.155 1.00 85.25 172 GLU A C 1
ATOM 1425 O O . GLU A 1 172 ? -12.165 -17.073 -3.196 1.00 85.25 172 GLU A O 1
ATOM 1430 N N . VAL A 1 173 ? -12.386 -17.246 -0.967 1.00 87.69 173 VAL A N 1
ATOM 1431 C CA . VAL A 1 173 ? -12.871 -15.885 -0.734 1.00 87.69 173 VAL A CA 1
ATOM 1432 C C . VAL A 1 173 ? -12.006 -15.245 0.336 1.00 87.69 173 VAL A C 1
ATOM 1434 O O . VAL A 1 173 ? -11.797 -15.826 1.401 1.00 87.69 173 VAL A O 1
ATOM 1437 N N . VAL A 1 174 ? -11.519 -14.037 0.065 1.00 91.88 174 VAL A N 1
ATOM 1438 C CA . VAL A 1 174 ? -10.751 -13.255 1.034 1.00 91.88 174 VAL A CA 1
ATOM 1439 C C . VAL A 1 174 ? -11.656 -12.191 1.643 1.00 91.88 174 VAL A C 1
ATOM 1441 O O . VAL A 1 174 ? -12.193 -11.338 0.939 1.00 91.88 174 VAL A O 1
ATOM 1444 N N . GLU A 1 175 ? -11.831 -12.249 2.959 1.00 93.88 175 GLU A N 1
ATOM 1445 C CA . GLU A 1 175 ? -12.459 -11.182 3.735 1.00 93.88 175 GLU A CA 1
ATOM 1446 C C . GLU A 1 175 ? -11.396 -10.197 4.213 1.00 93.88 175 GLU A C 1
ATOM 1448 O O . GLU A 1 175 ? -10.343 -10.606 4.711 1.00 93.88 175 GLU A O 1
ATOM 1453 N N . TYR A 1 176 ? -11.705 -8.904 4.120 1.00 95.62 176 TYR A N 1
ATOM 1454 C CA . TYR A 1 176 ? -10.827 -7.822 4.551 1.00 95.62 176 TYR A CA 1
ATOM 1455 C C . TYR A 1 176 ? -11.486 -6.989 5.640 1.00 95.62 176 TYR A C 1
ATOM 1457 O O . TYR A 1 176 ? -12.663 -6.648 5.554 1.00 95.62 176 TYR A O 1
ATOM 1465 N N . GLU A 1 177 ? -10.701 -6.642 6.651 1.00 95.44 177 GLU A N 1
ATOM 1466 C CA . GLU A 1 177 ? -11.132 -5.859 7.803 1.00 95.44 177 GLU A CA 1
ATOM 1467 C C . GLU A 1 177 ? -10.018 -4.899 8.225 1.00 95.44 177 GLU A C 1
ATOM 1469 O O . GLU A 1 177 ? -8.835 -5.142 7.981 1.00 95.44 177 GLU A O 1
ATOM 1474 N N . VAL A 1 178 ? -10.380 -3.811 8.901 1.00 95.38 178 VAL A N 1
ATOM 1475 C CA . VAL A 1 178 ? -9.419 -2.831 9.426 1.00 95.38 178 VAL A CA 1
ATOM 1476 C C . VAL A 1 178 ? -9.721 -2.576 10.895 1.00 95.38 178 VAL A C 1
ATOM 1478 O O . VAL A 1 178 ? -10.879 -2.513 11.307 1.00 95.38 178 VAL A O 1
ATOM 1481 N N . ALA A 1 179 ? -8.673 -2.417 11.702 1.00 94.88 179 ALA A N 1
ATOM 1482 C CA . ALA A 1 179 ? -8.816 -1.969 13.080 1.00 94.88 179 ALA A CA 1
ATOM 1483 C C . ALA A 1 179 ? -7.861 -0.820 13.389 1.00 94.88 179 ALA A C 1
ATOM 1485 O O . ALA A 1 179 ? -6.671 -0.875 13.065 1.00 94.88 179 ALA A O 1
ATOM 1486 N N . HIS A 1 180 ? -8.373 0.198 14.077 1.00 94.62 180 HIS A N 1
ATOM 1487 C CA . HIS A 1 180 ? -7.518 1.216 14.666 1.00 94.62 180 HIS A CA 1
ATOM 1488 C C . HIS A 1 180 ? -6.706 0.607 15.816 1.00 94.62 180 HIS A C 1
ATOM 1490 O O . HIS A 1 180 ? -7.235 -0.173 16.607 1.00 94.62 180 HIS A O 1
ATOM 1496 N N . VAL A 1 181 ? -5.441 0.999 15.979 1.00 91.88 181 VAL A N 1
ATOM 1497 C CA . VAL 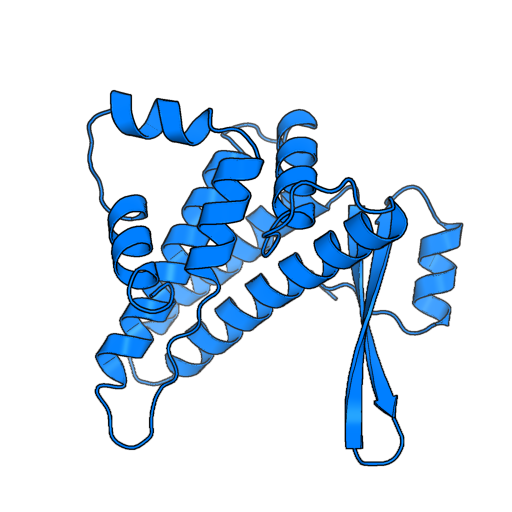A 1 181 ? -4.554 0.454 17.031 1.00 91.88 181 VAL A CA 1
ATOM 1498 C C . VAL A 1 181 ? -5.065 0.633 18.459 1.00 91.88 181 VAL A C 1
ATOM 1500 O O . VAL A 1 181 ? -4.680 -0.128 19.342 1.00 91.88 181 VAL A O 1
ATOM 1503 N N . ASN A 1 182 ? -5.934 1.618 18.685 1.00 94.44 182 ASN A N 1
ATOM 1504 C CA . ASN A 1 182 ? -6.537 1.869 19.996 1.00 94.44 182 ASN A CA 1
ATOM 1505 C C . ASN A 1 182 ? -7.845 1.087 20.226 1.00 94.44 182 ASN A C 1
ATOM 1507 O O . ASN A 1 182 ? -8.358 1.095 21.343 1.00 94.44 182 ASN A O 1
ATOM 1511 N N . ASP A 1 183 ? -8.392 0.413 19.209 1.00 94.62 183 ASP A N 1
ATOM 1512 C CA . ASP A 1 183 ? -9.619 -0.379 19.333 1.00 94.62 183 ASP A CA 1
ATOM 1513 C C . ASP A 1 183 ? -9.300 -1.831 19.716 1.00 94.62 183 ASP A C 1
ATOM 1515 O O . ASP A 1 183 ? -9.338 -2.765 18.910 1.00 94.62 183 ASP A O 1
ATOM 1519 N N . ASN A 1 184 ? -8.975 -2.026 20.995 1.00 94.00 184 ASN A N 1
ATOM 1520 C CA . ASN A 1 184 ? -8.670 -3.350 21.542 1.00 94.00 184 ASN A CA 1
ATOM 1521 C C . ASN A 1 184 ? -9.837 -4.339 21.397 1.00 94.00 184 ASN A C 1
ATOM 1523 O O . ASN A 1 184 ? -9.601 -5.544 21.305 1.00 94.00 184 ASN A O 1
ATOM 1527 N N . SER A 1 185 ? -11.080 -3.849 21.377 1.00 96.00 185 SER A N 1
ATOM 1528 C CA . SER A 1 185 ? -12.266 -4.691 21.225 1.00 96.00 185 SER A CA 1
ATOM 1529 C C . SER A 1 185 ? -12.306 -5.303 19.827 1.00 96.00 185 SER A C 1
ATOM 1531 O O . SER A 1 185 ? -12.305 -6.529 19.693 1.00 96.00 185 SER A O 1
ATOM 1533 N N . LYS A 1 186 ? -12.224 -4.463 18.785 1.00 94.75 186 LYS A N 1
ATOM 1534 C CA . LYS A 1 186 ? -12.178 -4.916 17.388 1.00 94.75 186 LYS A CA 1
ATOM 1535 C C . LYS A 1 186 ? -10.954 -5.790 17.127 1.00 94.75 186 LYS A C 1
ATOM 1537 O O . LYS A 1 186 ? -11.086 -6.840 16.508 1.00 94.75 186 LYS A O 1
ATOM 1542 N N . ILE A 1 187 ? -9.778 -5.430 17.646 1.00 94.81 187 ILE A N 1
ATOM 1543 C CA . ILE A 1 187 ? -8.562 -6.249 17.489 1.00 94.81 187 ILE A CA 1
ATOM 1544 C C . ILE A 1 187 ? -8.754 -7.656 18.079 1.00 94.81 187 ILE A C 1
ATOM 1546 O O . ILE A 1 187 ? -8.342 -8.642 17.465 1.00 94.81 187 ILE A O 1
ATOM 1550 N N . ASN A 1 188 ? -9.369 -7.774 19.258 1.00 94.69 188 ASN A N 1
ATOM 1551 C CA . ASN A 1 188 ? -9.628 -9.075 19.874 1.00 94.69 188 ASN A CA 1
ATOM 1552 C C . ASN A 1 188 ? -10.690 -9.877 19.108 1.00 94.69 188 ASN A C 1
ATOM 1554 O O . ASN A 1 188 ? -10.515 -11.081 18.924 1.00 94.69 188 ASN A O 1
ATOM 1558 N N . ASP A 1 189 ? -11.744 -9.225 18.611 1.00 96.50 189 ASP A N 1
ATOM 1559 C CA . ASP A 1 189 ? -12.749 -9.857 17.748 1.00 96.50 189 ASP A CA 1
ATOM 1560 C C . ASP A 1 189 ? -12.120 -10.430 16.466 1.00 96.50 189 ASP A C 1
ATOM 1562 O O . ASP A 1 189 ? -12.318 -11.602 16.143 1.00 96.50 189 ASP A O 1
ATOM 1566 N N . LEU A 1 190 ? -11.276 -9.649 15.786 1.00 95.31 190 LEU A N 1
ATOM 1567 C CA . LEU A 1 190 ? -10.565 -10.083 14.580 1.00 95.31 190 LEU A CA 1
ATOM 1568 C C . LEU A 1 190 ? -9.665 -11.297 14.852 1.00 95.31 190 LEU A C 1
ATOM 1570 O O . LEU A 1 190 ? -9.708 -12.277 14.104 1.00 95.31 190 LEU A O 1
ATOM 1574 N N . LYS A 1 191 ? -8.916 -11.292 15.963 1.00 92.75 191 LYS A N 1
ATOM 1575 C CA . LYS A 1 191 ? -8.109 -12.451 16.386 1.00 92.75 191 LYS A CA 1
ATOM 1576 C C . LYS A 1 191 ? -8.968 -13.693 16.619 1.00 92.75 191 LYS A C 1
ATOM 1578 O O . LYS A 1 191 ? -8.635 -14.764 16.117 1.00 92.75 191 LYS A O 1
ATOM 1583 N N . ASN A 1 192 ? -10.088 -13.555 17.330 1.00 94.69 192 ASN A N 1
ATOM 1584 C CA . ASN A 1 192 ? -11.010 -14.664 17.596 1.00 94.69 192 ASN A CA 1
ATOM 1585 C C . ASN A 1 192 ? -11.606 -15.231 16.300 1.00 94.69 192 ASN A C 1
ATOM 1587 O O . ASN A 1 192 ? -11.754 -16.445 16.154 1.00 94.69 192 ASN A O 1
ATOM 1591 N N . LYS A 1 193 ? -11.883 -14.360 15.325 1.00 94.19 193 LYS A N 1
ATOM 1592 C CA . LYS A 1 193 ? -12.365 -14.724 13.986 1.00 94.19 193 LYS A CA 1
ATOM 1593 C C . LYS A 1 193 ? -11.273 -15.251 13.049 1.00 94.19 193 LYS A C 1
ATOM 1595 O O . LYS A 1 193 ? -11.606 -15.627 11.922 1.00 94.19 193 LYS A O 1
ATOM 1600 N N . ARG A 1 194 ? -10.022 -15.349 13.523 1.00 93.38 194 ARG A N 1
ATOM 1601 C CA . ARG A 1 194 ? -8.827 -15.817 12.797 1.00 93.38 194 ARG A CA 1
ATOM 1602 C C . ARG A 1 194 ? -8.408 -14.928 11.625 1.00 93.38 194 ARG A C 1
ATOM 1604 O O . ARG A 1 194 ? -7.862 -15.422 10.643 1.00 93.38 194 ARG A O 1
ATOM 1611 N N . PHE A 1 195 ? -8.648 -13.628 11.731 1.00 95.62 195 PHE A N 1
ATOM 1612 C CA . PHE A 1 195 ? -8.042 -12.662 10.824 1.00 95.62 195 PHE A CA 1
ATOM 1613 C C . PHE A 1 195 ? -6.544 -12.526 11.115 1.00 95.62 195 PHE A C 1
ATOM 1615 O O . PHE A 1 195 ? -6.122 -12.463 12.273 1.00 95.62 195 PHE A O 1
ATOM 1622 N N . GLN A 1 196 ? -5.748 -12.454 10.056 1.00 94.31 196 GLN A N 1
ATOM 1623 C CA . GLN A 1 196 ? -4.305 -12.235 10.105 1.00 94.31 196 GLN A CA 1
ATOM 1624 C C . GLN A 1 196 ? -3.990 -10.810 9.665 1.00 94.31 196 GLN A C 1
ATOM 1626 O O . GLN A 1 196 ? -4.700 -10.243 8.837 1.00 94.31 196 GLN A O 1
ATOM 1631 N N . LYS A 1 197 ? -2.938 -10.211 10.229 1.00 94.00 197 LYS A N 1
ATOM 1632 C CA . LYS A 1 197 ? -2.471 -8.902 9.761 1.00 94.00 197 LYS A CA 1
ATOM 1633 C C . LYS A 1 197 ? -1.908 -9.060 8.357 1.00 94.00 197 LYS A C 1
ATOM 1635 O O . LYS A 1 197 ? -1.1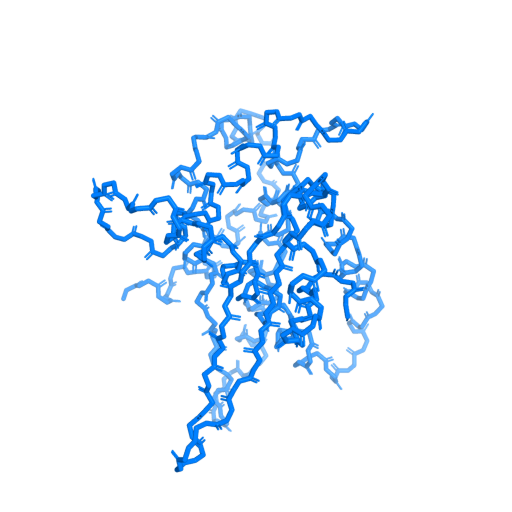57 -9.992 8.109 1.00 94.00 197 LYS A O 1
ATOM 1640 N N . ILE A 1 198 ? -2.220 -8.118 7.476 1.00 92.50 198 ILE A N 1
ATOM 1641 C CA . ILE A 1 198 ? -1.669 -8.124 6.117 1.00 92.50 198 ILE A CA 1
ATOM 1642 C C . ILE A 1 198 ? -0.168 -7.780 6.130 1.00 92.50 198 ILE A C 1
ATOM 1644 O O . ILE A 1 198 ? 0.602 -8.323 5.347 1.00 92.50 198 ILE A O 1
ATOM 1648 N N . ILE A 1 199 ? 0.275 -6.914 7.050 1.00 86.44 199 ILE A N 1
ATOM 1649 C CA . ILE A 1 199 ? 1.684 -6.509 7.173 1.00 86.44 199 ILE A CA 1
ATOM 1650 C C . ILE A 1 199 ? 2.266 -7.023 8.490 1.00 86.44 199 ILE A C 1
ATOM 1652 O O . ILE A 1 199 ? 1.785 -6.668 9.570 1.00 86.44 199 ILE A O 1
ATOM 1656 N N . GLY A 1 200 ? 3.336 -7.821 8.390 1.00 74.50 200 GLY A N 1
ATOM 1657 C CA . GLY A 1 200 ? 4.060 -8.388 9.534 1.00 74.50 200 GLY A CA 1
ATOM 1658 C C . GLY A 1 200 ? 3.272 -9.435 10.332 1.00 74.50 200 GLY A C 1
ATOM 1659 O O . GLY A 1 200 ? 3.565 -9.620 11.516 1.00 74.50 200 GLY A O 1
ATOM 1660 N N . GLY A 1 201 ? 2.240 -10.025 9.720 1.00 57.72 201 GLY A N 1
ATOM 1661 C CA . GLY A 1 201 ? 1.408 -11.100 10.267 1.00 57.72 201 GLY A CA 1
ATOM 1662 C C . GLY A 1 201 ? 1.788 -12.473 9.747 1.00 57.72 201 GLY A C 1
ATOM 1663 O O . GLY A 1 201 ? 2.511 -12.536 8.731 1.00 57.72 201 GLY A O 1
#

Foldseek 3Di:
DLLVCLLVLLCVLPDPPVPPVVVVVLLVDALLVLLVNLLSLLNQDDQPPPDPNVVSLVSLVSSLVSNLSSLCSLQDPDVLRDPNSLVSLLSNQLCRPPPDPDDDDPFSSQQSSLVSLLSSVVSLVVSLVSPPDDDPNPVSVVVVVVSLVSVCSSCVQKWKWWDWDQDPPRDIDIGIDIDGPPCPVVVVVCVVVVIDTSRPD

pLDDT: mean 80.9, std 13.9, range [42.84, 96.5]

Radius of gyration: 17.61 Å; chains: 1; bounding box: 43×48×46 Å